Protein AF-A0A6J8ETS2-F1 (afdb_monomer_lite)

Foldseek 3Di:
DDPVVLVVVQLVVLVVLCVVLVHDPPFDSLLSCQQAVHFGPVLVVLLVLQLVLLVLLPPPDVVSVVVVVCCLVPCPPPPPDSLVVNQVSCVLLVHDGSVRCNVPPDDSVVSSVSSCVSSQVSRNVVSLVVLVPDPLQPLADSVQGDRPHRRCLPVDVDDDVLSSQLSSQSSCVNRNNDDQQVNVCVPVVDPRPQADSNPSDDGRDPVPVDDPVVVVVVVVVVVVDDDD

Secondary structure (DSSP, 8-state):
--HHHHHHHHHHHHHHHHHHTT--TTS-HHHHHHTTTPPPHHHHHHHHHHHHHHHHHT---HHHHHHHHHHHHH-TT-TTSHHHHHHHHHHHTTPPPHHHHHHSPPPHHHHHHHHHHHHHHHHHHHHHHHHHT-GGGTTS-GGG--TTS--GGG--SS--HHHHHHHHHHHHHHTT----HHHHHHHH-S----B-TTTSSSB--TTTSSSHHHHHHHHHHGGG----

pLDDT: mean 84.36, std 16.06, range [30.23, 98.25]

Structure (mmCIF, N/CA/C/O backbone):
data_AF-A0A6J8ETS2-F1
#
_entry.id   AF-A0A6J8ETS2-F1
#
loop_
_atom_site.group_PDB
_atom_site.id
_atom_site.type_symbol
_atom_site.label_atom_id
_atom_site.label_alt_id
_atom_site.label_comp_id
_atom_site.label_asym_id
_atom_site.label_entity_id
_atom_site.label_seq_id
_atom_site.pdbx_PDB_ins_code
_atom_site.Cartn_x
_atom_site.Cartn_y
_atom_site.Cartn_z
_atom_site.occupancy
_atom_site.B_iso_or_equiv
_atom_site.auth_seq_id
_atom_site.auth_comp_id
_atom_site.auth_asym_id
_atom_site.auth_atom_id
_atom_site.pdbx_PDB_model_num
ATOM 1 N N . MET A 1 1 ? -0.974 13.528 15.890 1.00 71.38 1 MET A N 1
ATOM 2 C CA . MET A 1 1 ? -0.078 13.685 14.722 1.00 71.38 1 MET A CA 1
ATOM 3 C C . MET A 1 1 ? -0.808 14.482 13.655 1.00 71.38 1 MET A C 1
ATOM 5 O O . MET A 1 1 ? -1.924 14.102 13.314 1.00 71.38 1 MET A O 1
ATOM 9 N N . THR A 1 2 ? -0.246 15.606 13.208 1.00 84.31 2 THR A N 1
ATOM 10 C CA . THR A 1 2 ? -0.884 16.500 12.225 1.00 84.31 2 THR A CA 1
ATOM 11 C C . THR A 1 2 ? -0.845 15.893 10.818 1.00 84.31 2 THR A C 1
ATOM 13 O O . THR A 1 2 ? -0.022 15.017 10.540 1.00 84.31 2 THR A O 1
ATOM 16 N N . LYS A 1 3 ? -1.714 16.371 9.918 1.00 86.50 3 LYS A N 1
ATOM 17 C CA . LYS A 1 3 ? -1.723 15.966 8.501 1.00 86.50 3 LYS A CA 1
ATOM 18 C C . LYS A 1 3 ? -0.373 16.236 7.821 1.00 86.50 3 LYS A C 1
ATOM 20 O O . LYS A 1 3 ? 0.155 15.358 7.150 1.00 86.50 3 LYS A O 1
ATOM 25 N N . ALA A 1 4 ? 0.238 17.387 8.106 1.00 91.25 4 ALA A N 1
ATOM 26 C CA . ALA A 1 4 ? 1.562 17.748 7.597 1.00 91.25 4 ALA A CA 1
ATOM 27 C C . ALA A 1 4 ? 2.653 16.731 7.987 1.00 91.25 4 ALA A C 1
ATOM 29 O O . ALA A 1 4 ? 3.475 16.356 7.152 1.00 91.25 4 ALA A O 1
ATOM 30 N N . ASN A 1 5 ? 2.634 16.226 9.226 1.00 92.06 5 ASN A N 1
ATOM 31 C CA . ASN A 1 5 ? 3.607 15.223 9.669 1.00 92.06 5 ASN A CA 1
ATOM 32 C C . ASN A 1 5 ? 3.416 13.889 8.931 1.00 92.06 5 ASN A C 1
ATOM 34 O O . ASN A 1 5 ? 4.399 13.246 8.566 1.00 92.06 5 ASN A O 1
ATOM 38 N N . ILE A 1 6 ? 2.163 13.480 8.686 1.00 92.75 6 ILE A N 1
ATOM 39 C CA . ILE A 1 6 ? 1.860 12.277 7.891 1.00 92.75 6 ILE A CA 1
ATOM 40 C C . ILE A 1 6 ? 2.401 12.450 6.474 1.00 92.75 6 ILE A C 1
ATOM 42 O O . ILE A 1 6 ? 3.099 11.572 5.982 1.00 92.75 6 ILE A O 1
ATOM 46 N N . GLU A 1 7 ? 2.156 13.597 5.843 1.00 94.38 7 GLU A N 1
ATOM 47 C CA . GLU A 1 7 ? 2.636 13.878 4.488 1.00 94.38 7 GLU A CA 1
ATOM 48 C C . GLU A 1 7 ? 4.167 13.863 4.379 1.00 94.38 7 GLU A C 1
ATOM 50 O O . GLU A 1 7 ? 4.708 13.380 3.383 1.00 94.38 7 GLU A O 1
ATOM 55 N N . GLN A 1 8 ? 4.884 14.363 5.388 1.00 96.25 8 GLN A N 1
ATOM 56 C CA . GLN A 1 8 ? 6.348 14.307 5.423 1.00 96.25 8 GLN A CA 1
ATOM 57 C C . GLN A 1 8 ? 6.867 12.869 5.540 1.00 96.25 8 GLN A C 1
ATOM 59 O O . GLN A 1 8 ? 7.737 12.469 4.761 1.00 96.25 8 GLN A O 1
ATOM 64 N N . LEU A 1 9 ? 6.311 12.080 6.4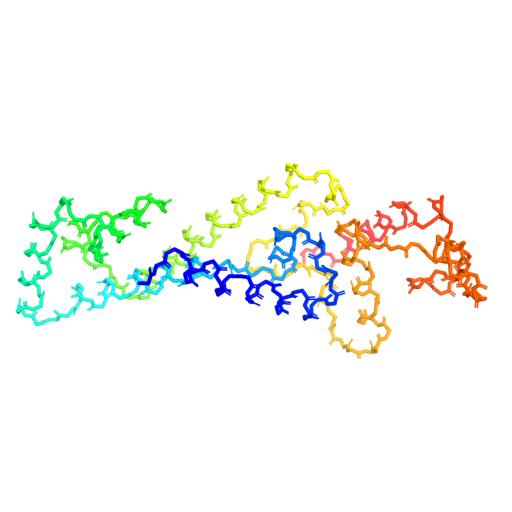65 1.00 96.06 9 LEU A N 1
ATOM 65 C CA . LEU A 1 9 ? 6.661 10.665 6.621 1.00 96.06 9 LEU A CA 1
ATOM 66 C C . LEU A 1 9 ? 6.364 9.874 5.351 1.00 96.06 9 LEU A C 1
ATOM 68 O O . LEU A 1 9 ? 7.171 9.065 4.907 1.00 96.06 9 LEU A O 1
ATOM 72 N N . GLU A 1 10 ? 5.229 10.159 4.734 1.00 95.94 10 GLU A N 1
ATOM 73 C CA . GLU A 1 10 ? 4.787 9.542 3.499 1.00 95.94 10 GLU A CA 1
ATOM 74 C C . GLU A 1 10 ? 5.730 9.891 2.324 1.00 95.94 10 GLU A C 1
ATOM 76 O O . GLU A 1 10 ? 6.124 9.018 1.547 1.00 95.94 10 GLU A O 1
ATOM 81 N N . LYS A 1 11 ? 6.178 11.151 2.207 1.00 96.38 11 LYS A N 1
ATOM 82 C CA . LYS A 1 11 ? 7.210 11.550 1.230 1.00 96.38 11 LYS A CA 1
ATOM 83 C C . LYS A 1 11 ? 8.516 10.786 1.451 1.00 96.38 11 LYS A C 1
ATOM 85 O O . LYS A 1 11 ? 9.075 10.262 0.487 1.00 96.38 11 LYS A O 1
ATOM 90 N N . PHE A 1 12 ? 8.980 10.701 2.697 1.00 97.31 12 PHE A N 1
ATOM 91 C CA . PHE A 1 12 ? 10.192 9.964 3.054 1.00 97.31 12 PHE A CA 1
ATOM 92 C C . PHE A 1 12 ? 10.067 8.470 2.727 1.00 97.31 12 PHE A C 1
ATOM 94 O O . PHE A 1 12 ? 10.936 7.905 2.063 1.00 97.31 12 PHE A O 1
ATOM 101 N N . HIS A 1 13 ? 8.950 7.851 3.107 1.00 97.25 13 HIS A N 1
ATOM 102 C CA . HIS A 1 13 ? 8.655 6.452 2.827 1.00 97.25 13 HIS A CA 1
ATOM 103 C C . HIS A 1 13 ? 8.722 6.156 1.326 1.00 97.25 13 HIS A C 1
ATOM 105 O O . HIS A 1 13 ? 9.519 5.326 0.891 1.00 97.25 13 HIS A O 1
ATOM 111 N N . ARG A 1 14 ? 7.983 6.911 0.505 1.00 96.69 14 ARG A N 1
ATOM 112 C CA . ARG A 1 14 ? 7.984 6.716 -0.951 1.00 96.69 14 ARG A CA 1
ATOM 113 C C . ARG A 1 14 ? 9.332 7.016 -1.601 1.00 96.69 14 ARG A C 1
ATOM 115 O O . ARG A 1 14 ? 9.636 6.444 -2.646 1.00 96.69 14 ARG A O 1
ATOM 122 N N . LYS A 1 15 ? 10.141 7.917 -1.035 1.00 97.69 15 LYS A N 1
ATOM 123 C CA . LYS A 1 15 ? 11.516 8.151 -1.500 1.00 97.69 15 LYS A CA 1
ATOM 124 C C . LYS A 1 15 ? 12.374 6.899 -1.298 1.00 97.69 15 LYS A C 1
ATOM 126 O O . LYS A 1 15 ? 13.041 6.469 -2.235 1.00 97.69 15 LYS A O 1
ATOM 131 N N . ASN A 1 16 ? 12.288 6.272 -0.126 1.00 97.88 16 ASN A N 1
ATOM 132 C CA . ASN A 1 16 ? 13.009 5.029 0.157 1.00 97.88 16 ASN A CA 1
ATOM 133 C C . ASN A 1 16 ? 12.534 3.876 -0.729 1.00 97.88 16 ASN A C 1
ATOM 135 O O . ASN A 1 16 ? 13.361 3.169 -1.295 1.00 97.88 16 ASN A O 1
ATOM 139 N N . LEU A 1 17 ? 11.220 3.724 -0.926 1.00 97.56 17 LEU A N 1
ATOM 140 C CA . LEU A 1 17 ? 10.685 2.682 -1.806 1.00 97.56 17 LEU A CA 1
ATOM 141 C C . LEU A 1 17 ? 11.174 2.825 -3.252 1.00 97.56 17 LEU A C 1
ATOM 143 O O . LEU A 1 17 ? 11.530 1.829 -3.880 1.00 97.56 17 LEU A O 1
ATOM 147 N N . ARG A 1 18 ? 11.240 4.056 -3.776 1.00 97.75 18 ARG A N 1
ATOM 148 C CA . ARG A 1 18 ? 11.837 4.319 -5.095 1.00 97.75 18 ARG A CA 1
ATOM 149 C C . ARG A 1 18 ? 13.304 3.927 -5.142 1.00 97.75 18 ARG A C 1
ATOM 151 O O . ARG A 1 18 ? 13.726 3.326 -6.124 1.00 97.75 18 ARG A O 1
ATOM 158 N N . HIS A 1 19 ? 14.066 4.261 -4.101 1.00 96.88 19 HIS A N 1
ATOM 159 C CA . HIS A 1 19 ? 15.484 3.931 -4.030 1.00 96.88 19 HIS A CA 1
ATOM 160 C C . HIS A 1 19 ? 15.707 2.414 -4.036 1.00 96.88 19 HIS A C 1
ATOM 162 O O . HIS A 1 19 ? 16.477 1.920 -4.856 1.00 96.88 19 HIS A O 1
ATOM 168 N N . ILE A 1 20 ? 14.950 1.676 -3.217 1.00 95.50 20 ILE A N 1
ATOM 169 C CA . ILE A 1 20 ? 14.968 0.205 -3.172 1.00 95.50 20 ILE A CA 1
ATOM 170 C C . ILE A 1 20 ? 14.678 -0.387 -4.559 1.00 95.50 20 ILE A C 1
ATOM 172 O O . ILE A 1 20 ? 15.369 -1.298 -5.004 1.00 95.50 20 ILE A O 1
ATOM 176 N N . GLN A 1 21 ? 13.704 0.170 -5.280 1.00 95.81 21 GLN A N 1
ATOM 177 C CA . GLN A 1 21 ? 13.320 -0.288 -6.621 1.00 95.81 21 GLN A CA 1
ATOM 178 C C . GLN A 1 21 ? 14.187 0.297 -7.753 1.00 95.81 21 GLN A C 1
ATOM 180 O O . GLN A 1 21 ? 13.970 -0.009 -8.925 1.00 95.81 21 GLN A O 1
ATOM 185 N N . SER A 1 22 ? 15.159 1.164 -7.442 1.00 96.38 22 SER A N 1
ATOM 186 C CA . SER A 1 22 ? 15.942 1.929 -8.426 1.00 96.38 22 SER A CA 1
ATOM 187 C C . SER A 1 22 ? 15.081 2.700 -9.447 1.00 96.38 22 SER A C 1
ATOM 189 O O . SER A 1 22 ? 15.435 2.818 -10.629 1.00 96.38 22 SER A O 1
ATOM 191 N N . LEU A 1 23 ? 13.946 3.242 -9.001 1.00 96.31 23 LEU A N 1
ATOM 192 C CA . LEU A 1 23 ? 13.006 4.014 -9.816 1.00 96.31 23 LEU A CA 1
ATOM 193 C C . LEU A 1 23 ? 13.280 5.529 -9.708 1.00 96.31 23 LEU A C 1
ATOM 195 O O . LEU A 1 23 ? 13.607 6.012 -8.623 1.00 96.31 23 LEU A O 1
ATOM 199 N N . PRO A 1 24 ? 13.133 6.312 -10.796 1.00 95.88 24 PRO A N 1
ATOM 200 C CA . PRO A 1 24 ? 13.301 7.769 -10.755 1.00 95.88 24 PRO A CA 1
ATOM 201 C C . PRO A 1 24 ? 12.282 8.483 -9.853 1.00 95.88 24 PRO A C 1
ATOM 203 O O . PRO A 1 24 ? 11.171 7.991 -9.651 1.00 95.88 24 PRO A O 1
ATOM 206 N N . GLU A 1 25 ? 12.599 9.696 -9.390 1.00 95.50 25 GLU A N 1
ATOM 207 C CA . GLU A 1 25 ? 11.688 10.494 -8.546 1.00 95.50 25 GLU A CA 1
ATOM 208 C C . GLU A 1 25 ? 10.347 10.797 -9.228 1.00 95.50 25 GLU A C 1
ATOM 210 O O . GLU A 1 25 ? 9.300 10.696 -8.588 1.00 95.50 25 GLU A O 1
ATOM 215 N N . ARG A 1 26 ? 10.364 11.042 -10.547 1.00 94.88 26 ARG A N 1
ATOM 216 C CA . ARG A 1 26 ? 9.162 11.279 -11.370 1.00 94.88 26 ARG A CA 1
ATOM 217 C C . ARG A 1 26 ? 8.202 10.086 -11.473 1.00 94.88 26 ARG A C 1
ATOM 219 O O . ARG A 1 26 ? 7.121 10.226 -12.032 1.00 94.88 26 ARG A O 1
ATOM 226 N N . THR A 1 27 ? 8.586 8.909 -10.977 1.00 96.12 27 THR A N 1
ATOM 227 C CA . THR A 1 27 ? 7.724 7.720 -10.999 1.00 96.12 27 THR A CA 1
ATOM 228 C C . THR A 1 27 ? 6.469 7.954 -10.159 1.00 96.12 27 THR A C 1
ATOM 230 O O . THR A 1 27 ? 6.558 8.443 -9.026 1.00 96.12 27 THR A O 1
ATOM 233 N N . SER A 1 28 ? 5.307 7.567 -10.695 1.00 96.19 28 SER A N 1
ATOM 234 C CA . SER A 1 28 ? 4.015 7.654 -10.003 1.00 96.19 28 SER A CA 1
ATOM 235 C C . SER A 1 28 ? 4.061 6.961 -8.638 1.00 96.19 28 SER A C 1
ATOM 237 O O . SER A 1 28 ? 4.474 5.808 -8.537 1.00 96.19 28 SER A O 1
ATOM 239 N N . ASN A 1 29 ? 3.579 7.645 -7.593 1.00 96.56 29 ASN A N 1
ATOM 240 C CA . ASN A 1 29 ? 3.495 7.087 -6.236 1.00 96.56 29 ASN A CA 1
ATOM 241 C C . ASN A 1 29 ? 2.713 5.763 -6.196 1.00 96.56 29 ASN A C 1
ATOM 243 O O . ASN A 1 29 ? 3.126 4.842 -5.503 1.00 96.56 29 ASN A O 1
ATOM 247 N N . ALA A 1 30 ? 1.621 5.669 -6.961 1.00 96.44 30 ALA A N 1
ATOM 248 C CA . ALA A 1 30 ? 0.762 4.487 -6.987 1.00 96.44 30 ALA A CA 1
ATOM 249 C C . ALA A 1 30 ? 1.511 3.252 -7.513 1.00 96.44 30 ALA A C 1
ATOM 251 O O . ALA A 1 30 ? 1.478 2.193 -6.896 1.00 96.44 30 ALA A O 1
ATOM 252 N N . ALA A 1 31 ? 2.286 3.417 -8.589 1.00 96.31 31 ALA A N 1
ATOM 253 C CA . ALA A 1 31 ? 3.094 2.330 -9.132 1.00 96.31 31 ALA A CA 1
ATOM 254 C C . ALA A 1 31 ? 4.217 1.905 -8.175 1.00 96.31 31 ALA A C 1
ATOM 256 O O . ALA A 1 31 ? 4.484 0.717 -8.035 1.00 96.31 31 ALA A O 1
ATOM 257 N N . VAL A 1 32 ? 4.850 2.863 -7.486 1.00 97.06 32 VAL A N 1
ATOM 258 C CA . VAL A 1 32 ? 5.893 2.572 -6.486 1.00 97.06 32 VAL A CA 1
ATOM 259 C C . VAL A 1 32 ? 5.352 1.691 -5.359 1.00 97.06 32 VAL A C 1
ATOM 261 O O . VAL A 1 32 ? 6.077 0.813 -4.900 1.00 97.06 32 VAL A O 1
ATOM 264 N N . LEU A 1 33 ? 4.113 1.923 -4.917 1.00 97.25 33 LEU A N 1
ATOM 265 C CA . LEU A 1 33 ? 3.463 1.127 -3.875 1.00 97.25 33 LEU A CA 1
ATOM 266 C C . LEU A 1 33 ? 3.059 -0.260 -4.395 1.00 97.25 33 LEU A C 1
ATOM 268 O O . LEU A 1 33 ? 3.482 -1.260 -3.822 1.00 97.25 33 LEU A O 1
ATOM 272 N N . LEU A 1 34 ? 2.328 -0.324 -5.515 1.00 95.81 34 LEU A N 1
ATOM 273 C CA . LEU A 1 34 ? 1.805 -1.582 -6.071 1.00 95.81 34 LEU A CA 1
ATOM 274 C C . LEU A 1 34 ? 2.897 -2.561 -6.499 1.00 95.81 34 LEU A C 1
ATOM 276 O O . LEU A 1 34 ? 2.760 -3.764 -6.308 1.00 95.81 34 LEU A O 1
ATOM 280 N N . LEU A 1 35 ? 4.009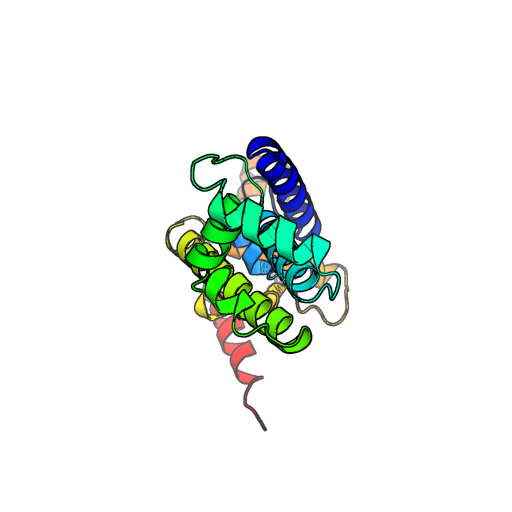 -2.073 -7.056 1.00 95.56 35 LEU A N 1
ATOM 281 C CA . LEU A 1 35 ? 5.069 -2.961 -7.536 1.00 95.56 35 LEU A CA 1
ATOM 282 C C . LEU A 1 35 ? 5.671 -3.828 -6.425 1.00 95.56 35 LEU A C 1
ATOM 284 O O . LEU A 1 35 ? 6.126 -4.931 -6.709 1.00 95.56 35 LEU A O 1
ATOM 288 N N . ILE A 1 36 ? 5.679 -3.364 -5.178 1.00 95.44 36 ILE A N 1
ATOM 289 C CA . ILE A 1 36 ? 6.211 -4.115 -4.031 1.00 95.44 36 ILE A CA 1
ATOM 290 C C . ILE A 1 36 ? 5.130 -4.489 -3.014 1.00 95.44 36 ILE A C 1
ATOM 292 O O . ILE A 1 36 ? 5.464 -4.999 -1.948 1.00 95.44 36 ILE A O 1
ATOM 296 N N . GLU A 1 37 ? 3.865 -4.217 -3.337 1.00 94.19 37 GLU A N 1
ATOM 297 C CA . GLU A 1 37 ? 2.719 -4.375 -2.444 1.00 94.19 37 GLU A CA 1
ATOM 298 C C . GLU A 1 37 ? 2.927 -3.703 -1.076 1.00 94.19 37 GLU A C 1
ATOM 300 O O . GLU A 1 37 ? 2.732 -4.280 -0.004 1.00 94.19 37 GLU A O 1
ATOM 305 N N . ALA A 1 38 ? 3.384 -2.452 -1.116 1.00 95.88 38 ALA A N 1
ATOM 306 C CA . ALA A 1 38 ? 3.512 -1.617 0.066 1.00 95.88 38 ALA A CA 1
ATOM 307 C C . ALA A 1 38 ? 2.252 -0.777 0.273 1.00 95.88 38 ALA A C 1
ATOM 309 O O . ALA A 1 38 ? 1.614 -0.319 -0.674 1.00 95.88 38 ALA A O 1
ATOM 310 N N . LEU A 1 39 ? 1.940 -0.512 1.536 1.00 96.06 39 LEU A N 1
ATOM 311 C CA . LEU A 1 39 ? 0.849 0.370 1.919 1.00 96.06 39 LEU A CA 1
ATOM 312 C C . LEU A 1 39 ? 1.371 1.773 2.220 1.00 96.06 39 LEU A C 1
ATOM 314 O O . LEU A 1 39 ? 2.501 1.916 2.694 1.00 96.06 39 LEU A O 1
ATOM 318 N N . PRO A 1 40 ? 0.552 2.814 2.009 1.00 96.62 40 PRO A N 1
ATOM 319 C CA . PRO A 1 40 ? 0.906 4.144 2.471 1.00 96.62 40 PRO A CA 1
ATOM 320 C C . PRO A 1 40 ? 1.009 4.167 4.001 1.00 96.62 40 PRO A C 1
ATOM 322 O O . PRO A 1 40 ? 0.330 3.422 4.712 1.00 96.62 40 PRO A O 1
ATOM 325 N N . ILE A 1 41 ? 1.825 5.078 4.525 1.00 96.56 41 ILE A N 1
ATOM 326 C CA . ILE A 1 41 ? 2.060 5.251 5.964 1.00 96.56 41 ILE A CA 1
ATOM 327 C C . ILE A 1 41 ? 0.754 5.531 6.707 1.00 96.56 41 ILE A C 1
ATOM 329 O O . ILE A 1 41 ? 0.564 5.070 7.832 1.00 96.56 41 ILE A O 1
ATOM 333 N N . GLU A 1 42 ? -0.171 6.249 6.071 1.00 95.81 42 GLU A N 1
ATOM 334 C CA . GLU A 1 42 ? -1.504 6.497 6.616 1.00 95.81 42 GLU A CA 1
ATOM 335 C C . GLU A 1 42 ? -2.263 5.196 6.926 1.00 95.81 42 GLU A C 1
ATOM 337 O O . GLU A 1 42 ? -2.820 5.059 8.017 1.00 95.81 42 GLU A O 1
ATOM 342 N N . ALA A 1 43 ? -2.211 4.205 6.032 1.00 97.00 43 ALA A N 1
ATOM 343 C CA . ALA A 1 43 ? -2.837 2.903 6.245 1.00 97.00 43 ALA A CA 1
ATOM 344 C C . ALA A 1 43 ? -2.247 2.191 7.469 1.00 97.00 43 ALA A C 1
ATOM 346 O O . ALA A 1 43 ? -2.982 1.695 8.323 1.00 97.00 43 ALA A O 1
ATOM 347 N N . GLU A 1 44 ? -0.918 2.185 7.592 1.00 96.50 44 GLU A N 1
ATOM 348 C CA . GLU A 1 44 ? -0.223 1.566 8.723 1.00 96.50 44 GLU A CA 1
ATOM 349 C C . GLU A 1 44 ? -0.560 2.257 10.049 1.00 96.50 44 GLU A C 1
ATOM 351 O O . GLU A 1 44 ? -0.820 1.591 11.054 1.00 96.50 44 GLU A O 1
ATOM 356 N N . ILE A 1 45 ? -0.661 3.588 10.057 1.00 96.00 45 ILE A N 1
ATOM 357 C CA . ILE A 1 45 ? -1.141 4.338 11.223 1.00 96.00 45 ILE A CA 1
ATOM 358 C C . ILE A 1 45 ? -2.567 3.915 11.570 1.00 96.00 45 ILE A C 1
ATOM 360 O O . ILE A 1 45 ? -2.846 3.643 12.737 1.00 96.00 45 ILE A O 1
ATOM 364 N N . HIS A 1 46 ? -3.457 3.805 10.581 1.00 97.19 46 HIS A N 1
ATOM 365 C CA . HIS A 1 46 ? -4.839 3.391 10.820 1.00 97.19 46 HIS A CA 1
ATOM 366 C C . HIS A 1 46 ? -4.902 1.997 11.457 1.00 97.19 46 HIS A C 1
ATOM 368 O O . HIS A 1 46 ? -5.583 1.821 12.469 1.00 97.19 46 HIS A O 1
ATOM 374 N N . LYS A 1 47 ? -4.115 1.028 10.968 1.00 97.44 47 LYS A N 1
ATOM 375 C CA . LYS A 1 47 ? -4.016 -0.309 11.583 1.00 97.44 47 LYS A CA 1
ATOM 376 C C . LYS A 1 47 ? -3.572 -0.249 13.045 1.00 97.44 47 LYS A C 1
ATOM 378 O O . LYS A 1 47 ? -4.110 -0.976 13.887 1.00 97.44 47 LYS A O 1
ATOM 383 N N . ARG A 1 48 ? -2.598 0.609 13.371 1.00 96.88 48 ARG A N 1
ATOM 384 C CA . ARG A 1 48 ? -2.104 0.793 14.748 1.00 96.88 48 ARG A CA 1
ATOM 385 C C . ARG A 1 48 ? -3.146 1.455 15.642 1.00 96.88 48 ARG A C 1
ATOM 387 O O . ARG A 1 48 ? -3.361 0.975 16.751 1.00 96.88 48 ARG A O 1
ATOM 394 N N . CYS A 1 49 ? -3.834 2.482 15.150 1.00 95.94 49 CYS A N 1
ATOM 395 C CA . CYS A 1 49 ? -4.939 3.140 15.844 1.00 95.94 49 CYS A CA 1
ATOM 396 C C . CYS A 1 49 ? -6.068 2.147 16.177 1.00 95.94 49 CYS A C 1
ATOM 398 O O . CYS A 1 49 ? -6.491 2.062 17.328 1.00 95.94 49 CYS A O 1
ATOM 400 N N . LEU A 1 50 ? -6.486 1.326 15.209 1.00 97.31 50 LEU A N 1
ATOM 401 C CA . LEU A 1 50 ? -7.521 0.302 15.402 1.00 97.31 50 LEU A CA 1
ATOM 402 C C . LEU A 1 50 ? -7.079 -0.836 16.340 1.00 97.31 50 LEU A C 1
ATOM 404 O O . LEU A 1 50 ? -7.885 -1.385 17.094 1.00 97.31 50 LEU A O 1
ATOM 408 N N . SER A 1 51 ? -5.793 -1.189 16.329 1.00 96.44 51 SER A N 1
ATOM 409 C CA . SER A 1 51 ? -5.225 -2.171 17.267 1.00 96.44 51 SER A CA 1
ATOM 410 C C . SER A 1 51 ? -5.160 -1.631 18.700 1.00 96.44 51 SER A C 1
ATOM 412 O O . SER A 1 51 ? -5.395 -2.370 19.662 1.00 96.44 51 SER A O 1
ATOM 414 N N . LEU A 1 52 ? -4.857 -0.338 18.850 1.00 95.00 52 LEU A N 1
ATOM 415 C CA . LEU A 1 52 ? -4.872 0.345 20.139 1.00 95.00 52 LEU A CA 1
ATOM 416 C C . LEU A 1 52 ? -6.296 0.422 20.690 1.00 95.00 52 LEU A C 1
ATOM 418 O O . LEU A 1 52 ? -6.494 0.087 21.853 1.00 95.00 52 LEU A O 1
ATOM 422 N N . LEU A 1 53 ? -7.282 0.771 19.853 1.00 94.12 53 LEU A N 1
ATOM 423 C CA . LEU A 1 53 ? -8.695 0.769 20.241 1.00 94.12 53 LEU A CA 1
ATOM 424 C C . LEU A 1 53 ? -9.088 -0.569 20.872 1.00 94.12 53 LEU A C 1
ATOM 426 O O . LEU A 1 53 ? -9.624 -0.589 21.974 1.00 94.12 53 LEU A O 1
ATOM 430 N N . LEU A 1 54 ? -8.769 -1.688 20.216 1.00 94.94 54 LEU A N 1
ATOM 431 C CA . LEU A 1 54 ? -9.096 -3.000 20.765 1.00 94.94 54 LEU A CA 1
ATOM 432 C C . LEU A 1 54 ? -8.393 -3.268 22.102 1.00 94.94 54 LEU A C 1
ATOM 434 O O . LEU A 1 54 ? -8.982 -3.858 23.002 1.00 94.94 54 LEU A O 1
ATOM 438 N N . SER A 1 55 ? -7.134 -2.854 22.234 1.00 92.81 55 SER A N 1
ATOM 439 C CA . SER A 1 55 ? -6.399 -3.002 23.496 1.00 92.81 55 SER A CA 1
ATOM 440 C C . SER A 1 55 ? -7.069 -2.226 24.631 1.00 92.81 55 SER A C 1
ATOM 442 O O . SER A 1 55 ? -7.136 -2.732 25.745 1.00 92.81 55 SER A O 1
ATOM 444 N N . LEU A 1 56 ? -7.607 -1.038 24.342 1.00 91.69 56 LEU A N 1
ATOM 445 C CA . LEU A 1 56 ? -8.364 -0.244 25.310 1.00 91.69 56 LEU A CA 1
ATOM 446 C C . LEU A 1 56 ? -9.710 -0.895 25.654 1.00 91.69 56 LEU A C 1
ATOM 448 O O . LEU A 1 56 ? -10.076 -0.930 26.821 1.00 91.69 56 LEU A O 1
ATOM 452 N N . LEU A 1 57 ? -10.413 -1.453 24.663 1.00 90.44 57 LEU A N 1
ATOM 453 C CA . LEU A 1 57 ? -11.691 -2.151 24.861 1.00 90.44 57 LEU A CA 1
ATOM 454 C C . LEU A 1 57 ? -11.561 -3.493 25.594 1.00 90.44 57 LEU A C 1
ATOM 456 O O . LEU A 1 57 ? -12.531 -3.962 26.170 1.00 90.44 57 LEU A O 1
ATOM 460 N N . ASN A 1 58 ? -10.395 -4.131 25.552 1.00 89.44 58 ASN A N 1
ATOM 461 C CA . ASN A 1 58 ? -10.117 -5.358 26.304 1.00 89.44 58 ASN A CA 1
ATOM 462 C C . ASN A 1 58 ? -9.394 -5.085 27.628 1.00 89.44 58 ASN A C 1
ATOM 464 O O . ASN A 1 58 ? -9.004 -6.024 28.325 1.00 89.44 58 ASN A O 1
ATOM 468 N N . CYS A 1 59 ? -9.144 -3.820 27.964 1.00 86.50 59 CYS A N 1
ATOM 469 C CA . CYS A 1 59 ? -8.474 -3.484 29.201 1.00 86.50 59 CYS A CA 1
ATOM 470 C C . CYS A 1 59 ? -9.461 -3.693 30.349 1.00 86.50 59 CYS A C 1
ATOM 472 O O . CYS A 1 59 ? -10.289 -2.830 30.595 1.00 86.50 59 CYS A O 1
ATOM 474 N N . GLY A 1 60 ? -9.353 -4.806 31.082 1.00 75.94 60 GLY A N 1
ATOM 475 C CA . GLY A 1 60 ? -10.230 -5.145 32.218 1.00 75.94 60 GLY A CA 1
ATOM 476 C C . GLY A 1 60 ? -10.185 -4.175 33.413 1.00 75.94 60 GLY A C 1
ATOM 477 O O . GLY A 1 60 ? -10.600 -4.527 34.511 1.00 75.94 60 GLY A O 1
ATOM 478 N N . ASN A 1 61 ? -9.651 -2.968 33.228 1.00 83.19 61 ASN A N 1
ATOM 479 C CA . ASN A 1 61 ? -9.679 -1.883 34.188 1.00 83.19 61 ASN A CA 1
ATOM 480 C C . ASN A 1 61 ? -10.943 -1.040 33.982 1.00 83.19 61 ASN A C 1
ATOM 482 O O . ASN A 1 61 ? -11.062 -0.288 33.010 1.00 83.19 61 ASN A O 1
ATOM 486 N N . ASP A 1 62 ? -11.844 -1.115 34.955 1.00 82.88 62 ASP A N 1
ATOM 487 C CA . ASP A 1 62 ? -13.130 -0.424 34.922 1.00 82.88 62 ASP A CA 1
ATOM 488 C C . ASP A 1 62 ? -12.989 1.103 34.758 1.00 82.88 62 ASP A C 1
ATOM 490 O O . ASP A 1 62 ? -13.739 1.735 34.017 1.00 82.88 62 ASP A O 1
ATOM 494 N N . LYS A 1 63 ? -11.937 1.715 35.325 1.00 86.75 63 LYS A N 1
ATOM 495 C CA . LYS A 1 63 ? -11.684 3.160 35.168 1.00 86.75 63 LYS A CA 1
ATOM 496 C C . LYS A 1 63 ? -11.348 3.541 33.727 1.00 86.75 63 LYS A C 1
ATOM 498 O O . LYS A 1 63 ? -11.769 4.597 33.261 1.00 86.75 63 LYS A O 1
ATOM 503 N N . ILE A 1 64 ? -10.598 2.698 33.012 1.00 84.00 64 ILE A N 1
ATOM 504 C CA . ILE A 1 64 ? -10.255 2.946 31.603 1.00 84.00 64 ILE A CA 1
ATOM 505 C C . ILE A 1 64 ? -11.512 2.843 30.745 1.00 84.00 64 ILE A C 1
ATOM 507 O O . ILE A 1 64 ? -11.734 3.703 29.894 1.00 84.00 64 ILE A O 1
ATOM 511 N N . HIS A 1 65 ? -12.369 1.860 31.018 1.00 82.81 65 HIS A N 1
ATOM 512 C CA . HIS A 1 65 ? -13.665 1.739 30.359 1.00 82.81 65 HIS A CA 1
ATOM 513 C C . HIS A 1 65 ? -14.571 2.947 30.609 1.00 82.81 65 HIS A C 1
ATOM 515 O O . HIS A 1 65 ? -15.134 3.485 29.658 1.00 82.81 65 HIS A O 1
ATOM 521 N N . GLN A 1 66 ? -14.665 3.426 31.851 1.00 85.06 66 GLN A N 1
ATOM 522 C CA . GLN A 1 66 ? -15.437 4.625 32.189 1.00 85.06 66 GLN A CA 1
ATOM 523 C C . GLN A 1 66 ? -14.906 5.872 31.467 1.00 85.06 66 GLN A C 1
ATOM 525 O O . GLN A 1 66 ? -15.691 6.644 30.911 1.00 85.06 66 GLN A O 1
ATOM 530 N N . ILE A 1 67 ? -13.580 6.056 31.414 1.00 85.50 67 ILE A N 1
ATOM 531 C CA . ILE A 1 67 ? -12.957 7.158 30.665 1.00 85.50 67 ILE A CA 1
ATOM 532 C C . ILE A 1 67 ? -13.273 7.031 29.177 1.00 85.50 67 ILE A C 1
ATOM 534 O O . ILE A 1 67 ? -13.670 8.015 28.561 1.00 85.50 67 ILE A O 1
ATOM 538 N N . LEU A 1 68 ? -13.120 5.842 28.597 1.00 84.25 68 LEU A N 1
ATOM 539 C CA . LEU A 1 68 ? -13.350 5.600 27.176 1.00 84.25 68 LEU A CA 1
ATOM 540 C C . LEU A 1 68 ? -14.806 5.891 26.797 1.00 84.25 68 LEU A C 1
ATOM 542 O O . LEU A 1 68 ? -15.049 6.665 25.875 1.00 84.25 68 LEU A O 1
ATOM 546 N N . THR A 1 69 ? -15.764 5.369 27.565 1.00 84.25 69 THR A N 1
ATOM 547 C CA . THR A 1 69 ? -17.194 5.653 27.387 1.00 84.25 69 THR A CA 1
ATOM 548 C C . THR A 1 69 ? -17.480 7.145 27.504 1.00 84.25 69 THR A C 1
ATOM 550 O O . THR A 1 69 ? -18.123 7.707 26.623 1.00 84.25 69 THR A O 1
ATOM 553 N N . ARG A 1 70 ? -16.940 7.824 28.526 1.00 85.25 70 ARG A N 1
ATOM 554 C CA . ARG A 1 70 ? -17.098 9.276 28.664 1.00 85.25 70 ARG A CA 1
ATOM 555 C C . ARG A 1 70 ? -16.548 10.013 27.446 1.00 85.25 70 ARG A C 1
ATOM 557 O O . ARG A 1 70 ? -17.247 10.851 26.900 1.00 85.25 70 ARG A O 1
ATOM 564 N N . GLN A 1 71 ? -15.326 9.705 27.013 1.00 84.94 71 GLN A N 1
ATOM 565 C CA . GLN A 1 71 ? -14.675 10.388 25.893 1.00 84.94 71 GLN A CA 1
ATOM 566 C C . GLN A 1 71 ? -15.422 10.189 24.569 1.00 84.94 71 GLN A C 1
ATOM 568 O O . GLN A 1 71 ? -15.422 11.106 23.754 1.00 84.94 71 GLN A O 1
ATOM 573 N N . ILE A 1 72 ? -16.064 9.036 24.365 1.00 81.94 72 ILE A N 1
ATOM 574 C CA . ILE A 1 72 ? -16.928 8.784 23.203 1.00 81.94 72 ILE A CA 1
ATOM 575 C C . ILE A 1 72 ? -18.191 9.647 23.278 1.00 81.94 72 ILE A C 1
ATOM 577 O O . ILE A 1 72 ? -18.559 10.271 22.289 1.00 81.94 72 ILE A O 1
ATOM 581 N N . THR A 1 73 ? -18.829 9.722 24.448 1.00 81.88 73 THR A N 1
ATOM 582 C CA . THR A 1 73 ? -20.080 10.471 24.624 1.00 81.88 73 THR A CA 1
ATOM 583 C C . THR A 1 73 ? -19.870 11.988 24.618 1.00 81.88 73 THR A C 1
ATOM 585 O O . THR A 1 73 ? -20.718 12.714 24.114 1.00 81.88 73 THR A O 1
ATOM 588 N N . THR A 1 74 ? -18.762 12.494 25.173 1.00 79.69 74 THR A N 1
ATOM 589 C CA . THR A 1 74 ? -18.567 13.940 25.390 1.00 79.69 74 THR A CA 1
ATOM 590 C C . THR A 1 74 ? -17.784 14.661 24.295 1.00 79.69 74 THR A C 1
ATOM 592 O O . THR A 1 74 ? -17.875 15.879 24.220 1.00 79.69 74 THR A O 1
ATOM 595 N N . ASN A 1 75 ? -16.980 13.971 23.475 1.00 67.81 75 ASN A N 1
ATOM 596 C CA . ASN A 1 75 ? -16.108 14.630 22.484 1.00 67.81 75 ASN A CA 1
ATOM 597 C C . ASN A 1 75 ? -16.650 14.611 21.051 1.00 67.81 75 ASN A C 1
ATOM 599 O O . AS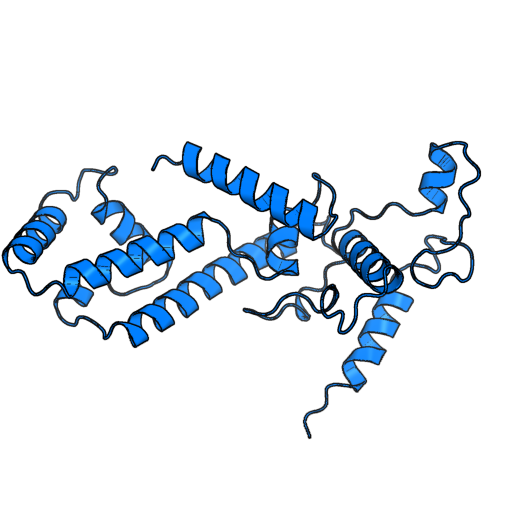N A 1 75 ? -15.857 14.717 20.112 1.00 67.81 75 ASN A O 1
ATOM 603 N N . PHE A 1 76 ? -17.964 14.485 20.864 1.00 60.81 76 PHE A N 1
ATOM 604 C CA . PHE A 1 76 ? -18.544 14.451 19.519 1.00 60.81 76 PHE A CA 1
ATOM 605 C C . PHE A 1 76 ? -18.177 15.696 18.688 1.00 60.81 76 PHE A C 1
ATOM 607 O O . PHE A 1 76 ? -17.903 15.570 17.500 1.00 60.81 76 PHE A O 1
ATOM 614 N N . ASP A 1 77 ? -18.019 16.858 19.332 1.00 62.16 77 ASP A N 1
ATOM 615 C CA . ASP A 1 77 ? -17.777 18.135 18.643 1.00 62.16 77 ASP A CA 1
ATOM 616 C C . ASP A 1 77 ? -16.294 18.517 18.483 1.00 62.16 77 ASP A C 1
ATOM 618 O O . ASP A 1 77 ? -15.967 19.546 17.886 1.00 62.16 77 ASP A O 1
ATOM 622 N N . ASN A 1 78 ? -15.354 17.719 19.006 1.00 67.62 78 ASN A N 1
ATOM 623 C CA . ASN A 1 78 ? -13.929 18.041 18.915 1.00 67.62 78 ASN A CA 1
ATOM 624 C C . ASN A 1 78 ? -13.220 17.190 17.856 1.00 67.62 78 ASN A C 1
ATOM 626 O O . ASN A 1 78 ? -12.684 16.120 18.151 1.00 67.62 78 ASN A O 1
ATOM 630 N N . ASN A 1 79 ? -13.098 17.741 16.645 1.00 63.47 79 ASN A N 1
ATOM 631 C CA . ASN A 1 79 ? -12.385 17.143 15.503 1.00 63.47 79 ASN A CA 1
ATOM 632 C C . ASN A 1 79 ? -10.902 16.803 15.763 1.00 63.47 79 ASN A C 1
ATOM 634 O O . ASN A 1 79 ? -10.241 16.205 14.915 1.00 63.47 79 ASN A O 1
ATOM 638 N N . LYS A 1 80 ? -10.334 17.191 16.913 1.00 72.88 80 LYS A N 1
ATOM 639 C CA . LYS A 1 80 ? -8.955 16.856 17.300 1.00 72.88 80 LYS A CA 1
ATOM 640 C C . LYS A 1 80 ? -8.861 15.639 18.223 1.00 72.88 80 LYS A C 1
ATOM 642 O O . LYS A 1 80 ? -7.745 15.243 18.566 1.00 72.88 80 LYS A O 1
ATOM 647 N N . SER A 1 81 ? -9.983 15.057 18.649 1.00 82.88 81 SER A N 1
ATOM 648 C CA . SER A 1 81 ? -9.964 13.922 19.570 1.00 82.88 81 SER A CA 1
ATOM 649 C C . SER A 1 81 ? -9.481 12.640 18.876 1.00 82.88 81 SER A C 1
ATOM 651 O O . SER A 1 81 ? -9.735 12.401 17.693 1.00 82.88 81 SER A O 1
ATOM 653 N N . PHE A 1 82 ? -8.775 11.786 19.624 1.00 86.62 82 PHE A N 1
ATOM 654 C CA . PHE A 1 82 ? -8.367 10.462 19.143 1.00 86.62 82 PHE A CA 1
ATOM 655 C C . PHE A 1 82 ? -9.578 9.620 18.711 1.00 86.62 82 PHE A C 1
ATOM 657 O O . PHE A 1 82 ? -9.506 8.929 17.699 1.00 86.62 82 PHE A O 1
ATOM 664 N N . PHE A 1 83 ? -10.689 9.702 19.447 1.00 87.69 83 PHE A N 1
ATOM 665 C CA . PHE A 1 83 ? -11.883 8.897 19.197 1.00 87.69 83 PHE A CA 1
ATOM 666 C C . PHE A 1 83 ? -12.659 9.349 17.964 1.00 87.69 83 PHE A C 1
ATOM 668 O O . PHE A 1 83 ? -13.102 8.488 17.214 1.00 87.69 83 PHE A O 1
ATOM 675 N N . THR A 1 84 ? -12.745 10.654 17.700 1.00 88.06 84 THR A N 1
ATOM 676 C CA . THR A 1 84 ? -13.334 11.180 16.457 1.00 88.06 84 THR A CA 1
ATOM 677 C C . THR A 1 84 ? -12.604 10.598 15.253 1.00 88.06 84 THR A C 1
ATOM 679 O O . THR A 1 84 ? -13.213 9.960 14.404 1.00 88.06 84 THR A O 1
ATOM 682 N N . ARG A 1 85 ? -11.267 10.642 15.277 1.00 89.25 85 ARG A N 1
ATOM 683 C CA . ARG A 1 85 ? -10.452 10.036 14.221 1.00 89.25 85 ARG A CA 1
ATOM 684 C C . ARG A 1 85 ? -10.649 8.521 14.103 1.00 89.25 85 ARG A C 1
ATOM 686 O O . ARG A 1 85 ? -10.601 7.986 13.003 1.00 89.25 85 ARG A O 1
ATOM 693 N N . ILE A 1 86 ? -10.820 7.805 15.214 1.00 93.25 86 ILE A N 1
ATOM 694 C CA . ILE A 1 86 ? -11.121 6.367 15.176 1.00 93.25 86 ILE A CA 1
ATOM 695 C C . ILE A 1 86 ? -12.479 6.108 14.523 1.00 93.25 86 ILE A C 1
ATOM 697 O O . ILE A 1 86 ? -12.576 5.160 13.750 1.00 93.25 86 ILE A O 1
ATOM 701 N N . MET A 1 87 ? -13.501 6.915 14.815 1.00 92.06 87 MET A N 1
ATOM 702 C CA . MET A 1 87 ? -14.817 6.783 14.185 1.00 92.06 87 MET A CA 1
ATOM 703 C C . MET A 1 87 ? -14.712 6.968 12.669 1.00 92.06 87 MET A C 1
ATOM 705 O O . MET A 1 87 ? -15.141 6.072 11.946 1.00 92.06 87 MET A O 1
ATOM 709 N N . ASP A 1 88 ? -14.015 8.012 12.208 1.00 92.88 88 ASP A N 1
ATOM 710 C CA . ASP A 1 88 ? -13.761 8.239 10.777 1.00 92.88 88 ASP A CA 1
ATOM 711 C C . ASP A 1 88 ? -13.037 7.045 10.130 1.00 92.88 88 ASP A C 1
ATOM 713 O O . ASP A 1 88 ? -13.356 6.618 9.023 1.00 92.88 88 ASP A O 1
ATOM 717 N N . ILE A 1 89 ? -12.047 6.476 10.829 1.00 96.62 89 ILE A N 1
ATOM 718 C CA . ILE A 1 89 ? -11.293 5.309 10.354 1.00 96.62 89 ILE A CA 1
ATOM 719 C C . ILE A 1 89 ? -12.190 4.063 10.280 1.00 96.62 89 ILE A C 1
ATOM 721 O O . ILE A 1 89 ? -12.082 3.289 9.329 1.00 96.62 89 ILE A O 1
ATOM 725 N N . LEU A 1 90 ? -13.041 3.829 11.283 1.00 97.12 90 LEU A N 1
ATOM 726 C CA . LEU A 1 90 ? -13.964 2.692 11.292 1.00 97.12 90 LEU A CA 1
ATOM 727 C C . LEU A 1 90 ? -14.964 2.805 10.139 1.00 97.12 90 LEU A C 1
ATOM 729 O O . LEU A 1 90 ? -15.166 1.827 9.420 1.00 97.12 90 LEU A O 1
ATOM 733 N N . GLU A 1 91 ? -15.520 3.996 9.927 1.00 96.88 91 GLU A N 1
ATOM 734 C CA . GLU A 1 91 ? -16.433 4.287 8.824 1.00 96.88 91 GLU A CA 1
ATOM 735 C C . GLU A 1 91 ? -15.753 4.101 7.461 1.00 96.88 91 GLU A C 1
ATOM 737 O O . GLU A 1 91 ? -16.259 3.351 6.627 1.00 96.88 91 GLU A O 1
ATOM 742 N N . MET A 1 92 ? -14.557 4.675 7.270 1.00 97.44 92 MET A N 1
ATOM 743 C CA . MET A 1 92 ? -13.770 4.579 6.030 1.00 97.44 92 MET A CA 1
ATOM 744 C C . MET A 1 92 ? -13.583 3.135 5.548 1.00 97.44 92 MET A C 1
ATOM 746 O O . MET A 1 92 ? -13.602 2.875 4.346 1.00 97.44 92 MET A O 1
ATOM 750 N N . TYR A 1 93 ? -13.391 2.191 6.471 1.00 98.25 93 TYR A N 1
ATOM 751 C CA . TYR A 1 93 ? -13.159 0.782 6.141 1.00 98.25 93 TYR A CA 1
ATOM 752 C C . TYR A 1 93 ? -14.405 -0.106 6.289 1.00 98.25 93 TYR A C 1
ATOM 754 O O . TYR A 1 93 ? -14.304 -1.331 6.147 1.00 98.25 93 TYR A O 1
ATOM 762 N N . GLY A 1 94 ? -15.572 0.475 6.591 1.00 97.25 94 GLY A N 1
ATOM 763 C CA . GLY A 1 94 ? -16.805 -0.269 6.853 1.00 97.25 94 GLY A CA 1
ATOM 764 C C . GLY A 1 94 ? -16.634 -1.295 7.979 1.00 97.25 94 GLY A C 1
ATOM 765 O O . GLY A 1 94 ? -16.989 -2.469 7.817 1.00 97.25 94 GLY A O 1
ATOM 766 N N . LEU A 1 95 ? -15.992 -0.879 9.073 1.00 97.69 95 LEU A N 1
ATOM 767 C CA . LEU A 1 95 ? -15.795 -1.656 10.295 1.00 97.69 95 LEU A CA 1
ATOM 768 C C . LEU A 1 95 ? -16.908 -1.352 11.315 1.00 97.69 95 LEU A C 1
ATOM 770 O O . LEU A 1 95 ? -17.529 -0.291 11.240 1.00 97.69 95 LEU A O 1
ATOM 774 N N . PRO A 1 96 ? -17.159 -2.250 12.290 1.00 96.88 96 PRO A N 1
ATOM 775 C CA . PRO A 1 96 ? -18.156 -2.004 13.328 1.00 96.88 96 PRO A CA 1
ATOM 776 C C . PRO A 1 96 ? -17.853 -0.728 14.116 1.00 96.88 96 PRO A C 1
ATOM 778 O O . PRO A 1 96 ? -16.693 -0.449 14.431 1.00 96.88 96 PRO A O 1
ATOM 781 N N . SER A 1 97 ? -18.893 0.024 14.473 1.00 94.62 97 SER A N 1
ATOM 782 C CA . SER A 1 97 ? -18.754 1.245 15.267 1.00 94.62 97 SER A CA 1
ATOM 783 C C . SER A 1 97 ? -18.177 0.948 16.655 1.00 94.62 97 SER A C 1
ATOM 785 O O . SER A 1 97 ? -18.250 -0.176 17.156 1.00 94.62 97 SER A O 1
ATOM 787 N N . ILE A 1 98 ? -17.651 1.970 17.337 1.00 91.88 98 ILE A N 1
ATOM 788 C CA . ILE A 1 98 ? -17.101 1.789 18.690 1.00 91.88 98 ILE A CA 1
ATOM 789 C C . ILE A 1 98 ? -18.161 1.224 19.649 1.00 91.88 98 ILE A C 1
ATOM 791 O O . ILE A 1 98 ? -17.861 0.331 20.438 1.00 91.88 98 ILE A O 1
ATOM 795 N N . THR A 1 99 ? -19.412 1.678 19.544 1.00 89.62 99 THR A N 1
ATOM 796 C CA . THR A 1 99 ? -20.517 1.185 20.380 1.00 89.62 99 THR A CA 1
ATOM 797 C C . THR A 1 99 ? -20.852 -0.280 20.102 1.00 89.62 99 THR A C 1
ATOM 799 O O . THR A 1 99 ? -21.159 -1.022 21.033 1.00 89.62 99 THR A O 1
ATOM 802 N N . GLN A 1 100 ? -20.756 -0.734 18.849 1.00 92.94 100 GLN A N 1
ATOM 803 C CA . GLN A 1 100 ? -20.889 -2.154 18.508 1.00 92.94 100 GLN A CA 1
ATOM 804 C C . GLN A 1 100 ? -19.722 -2.970 19.075 1.00 92.94 100 GLN A C 1
ATOM 806 O O . GLN A 1 100 ? -19.942 -4.015 19.683 1.00 92.94 100 GLN A O 1
ATOM 811 N N . LEU A 1 101 ? -18.493 -2.463 18.948 1.00 93.25 101 LEU A N 1
ATOM 812 C CA . LEU A 1 101 ? -17.301 -3.116 19.489 1.00 93.25 101 LEU A CA 1
ATOM 813 C C . LEU A 1 101 ? -17.324 -3.210 21.019 1.00 93.25 101 LEU A C 1
ATOM 815 O O . LEU A 1 101 ? -16.826 -4.191 21.549 1.00 93.25 101 LEU A O 1
ATOM 819 N N . GLN A 1 102 ? -17.916 -2.244 21.728 1.00 89.19 102 GLN A N 1
ATOM 820 C CA . GLN A 1 102 ? -18.102 -2.314 23.184 1.00 89.19 102 GLN A CA 1
ATOM 821 C C . GLN A 1 102 ? -19.097 -3.403 23.600 1.00 89.19 102 GLN A C 1
ATOM 823 O O . GLN A 1 102 ? -18.893 -4.064 24.614 1.00 89.19 102 GLN A O 1
ATOM 828 N N . LYS A 1 103 ? -20.180 -3.585 22.833 1.00 89.50 103 LYS A N 1
ATOM 829 C CA . LYS A 1 103 ? -21.193 -4.615 23.117 1.00 89.50 103 LYS A CA 1
ATOM 830 C C . LYS A 1 103 ? -20.669 -6.021 22.840 1.00 89.50 103 LYS A C 1
ATOM 832 O O . LYS A 1 103 ? -21.015 -6.956 23.552 1.00 89.50 103 LYS A O 1
ATOM 837 N N . SER A 1 104 ? -19.853 -6.169 21.800 1.00 91.50 104 SER A N 1
ATOM 838 C CA . SER A 1 104 ? -19.287 -7.450 21.388 1.00 91.50 104 SER A CA 1
ATOM 839 C C . SER A 1 104 ? -17.824 -7.282 20.986 1.00 91.50 104 SER A C 1
ATOM 841 O O . SER A 1 104 ? -17.502 -7.168 19.799 1.00 91.50 104 SER A O 1
ATOM 843 N N . THR A 1 105 ? -16.929 -7.262 21.975 1.00 92.00 105 THR A N 1
ATOM 844 C CA . THR A 1 105 ? -15.497 -7.087 21.721 1.00 92.00 105 THR A CA 1
ATOM 845 C C . THR A 1 105 ? -14.926 -8.329 21.028 1.00 92.00 105 THR A C 1
ATOM 847 O O . THR A 1 105 ? -14.987 -9.431 21.580 1.00 92.00 105 THR A O 1
ATOM 850 N N . PRO A 1 106 ? -14.352 -8.199 19.819 1.00 94.12 106 PRO A N 1
ATOM 851 C CA . PRO A 1 106 ? -13.797 -9.340 19.108 1.00 94.12 106 PRO A CA 1
ATOM 852 C C . PRO A 1 106 ? -12.506 -9.844 19.766 1.00 94.12 106 PRO A C 1
ATOM 854 O O . PRO A 1 106 ? -11.745 -9.090 20.380 1.00 94.12 106 PRO A O 1
ATOM 857 N N . LYS A 1 107 ? -12.194 -11.128 19.555 1.00 95.00 107 LYS A N 1
ATOM 858 C CA . LYS A 1 107 ? -10.885 -11.689 19.920 1.00 95.00 107 LYS A CA 1
ATOM 859 C C . LYS A 1 107 ? -9.768 -10.978 19.148 1.00 95.00 107 LYS A C 1
ATOM 861 O O . LYS A 1 107 ? -9.912 -10.679 17.962 1.00 95.00 107 LYS A O 1
ATOM 866 N N . LYS A 1 108 ? -8.622 -10.778 19.806 1.00 94.31 108 LYS A N 1
ATOM 867 C CA . LYS A 1 108 ? -7.465 -10.034 19.272 1.00 94.31 108 LYS A CA 1
ATOM 868 C C . LYS A 1 108 ? -6.996 -10.507 17.899 1.00 94.31 108 LYS A C 1
ATOM 870 O O . LYS A 1 108 ? -6.752 -9.681 17.023 1.00 94.31 108 LYS A O 1
ATOM 875 N N . GLU A 1 109 ? -6.876 -11.814 17.706 1.00 95.88 109 GLU A N 1
ATOM 876 C CA . GLU A 1 109 ? -6.424 -12.394 16.436 1.00 95.88 109 GLU A CA 1
ATOM 877 C C . GLU A 1 109 ? -7.430 -12.158 15.312 1.00 95.88 109 GLU A C 1
ATOM 879 O O . GLU A 1 109 ? -7.058 -11.691 14.236 1.00 95.88 109 GLU A O 1
ATOM 884 N N . HIS A 1 110 ? -8.714 -12.399 15.592 1.00 96.38 110 HIS A N 1
ATOM 885 C CA . HIS A 1 110 ? -9.787 -12.166 14.634 1.00 96.38 110 HIS A CA 1
ATOM 886 C C . HIS A 1 110 ? -9.838 -10.694 14.215 1.00 96.38 110 HIS A C 1
ATOM 888 O O . HIS A 1 110 ? -9.837 -10.391 13.028 1.00 96.38 110 HIS A O 1
ATOM 894 N N . TRP A 1 111 ? -9.772 -9.770 15.177 1.00 97.25 111 TRP A N 1
ATOM 895 C CA . TRP A 1 111 ? -9.752 -8.338 14.887 1.00 97.25 111 TRP A CA 1
ATOM 896 C C . TRP A 1 111 ? -8.543 -7.915 14.054 1.00 97.25 111 TRP A C 1
ATOM 898 O O . TRP A 1 111 ? -8.693 -7.174 13.087 1.00 97.25 111 TRP A O 1
ATOM 908 N N . LYS A 1 112 ? -7.346 -8.415 14.385 1.00 96.69 112 LYS A N 1
ATOM 909 C CA . LYS A 1 112 ? -6.126 -8.126 13.622 1.00 96.69 112 LYS A CA 1
ATOM 910 C C . LYS A 1 112 ? -6.265 -8.574 12.165 1.00 96.69 112 LYS A C 1
ATOM 912 O O . LYS A 1 112 ? -5.878 -7.828 11.267 1.00 96.69 112 LYS A O 1
ATOM 917 N N . ASN A 1 113 ? -6.838 -9.755 11.936 1.00 97.12 113 ASN A N 1
ATOM 918 C CA . ASN A 1 113 ? -7.092 -10.266 10.591 1.00 97.12 113 ASN A CA 1
ATOM 919 C C . ASN A 1 113 ? -8.146 -9.427 9.861 1.00 97.12 113 ASN A C 1
ATOM 921 O O . ASN A 1 113 ? -7.920 -9.046 8.716 1.00 97.12 113 ASN A O 1
ATOM 925 N N . THR A 1 114 ? -9.244 -9.064 10.526 1.00 97.81 114 THR A N 1
ATOM 926 C CA . THR A 1 114 ? -10.291 -8.206 9.954 1.00 97.81 114 THR A CA 1
ATOM 927 C C . THR A 1 114 ? -9.749 -6.834 9.559 1.00 97.81 114 THR A C 1
ATOM 929 O O . THR A 1 114 ? -9.978 -6.401 8.431 1.00 97.81 114 THR A O 1
ATOM 932 N N . ILE A 1 115 ? -8.978 -6.177 10.438 1.00 97.75 115 ILE A N 1
ATOM 933 C CA . ILE A 1 115 ? -8.303 -4.910 10.125 1.00 97.75 115 ILE A CA 1
ATOM 934 C C . ILE A 1 115 ? -7.404 -5.095 8.908 1.00 97.75 115 ILE A C 1
ATOM 936 O O . ILE A 1 115 ? -7.494 -4.308 7.972 1.00 97.75 115 ILE A O 1
ATOM 940 N N . LYS A 1 116 ? -6.541 -6.119 8.918 1.00 96.69 116 LYS A N 1
ATOM 941 C CA . LYS A 1 116 ? -5.610 -6.372 7.817 1.00 96.69 116 LYS A CA 1
ATOM 942 C C . LYS A 1 116 ? -6.370 -6.486 6.497 1.00 96.69 116 LYS A C 1
ATOM 944 O O . LYS A 1 116 ? -6.112 -5.716 5.587 1.00 96.69 116 LYS A O 1
ATOM 949 N N . VAL A 1 117 ? -7.359 -7.374 6.421 1.00 96.75 117 VAL A N 1
ATOM 950 C CA . VAL A 1 117 ? -8.135 -7.606 5.195 1.00 96.75 117 VAL A CA 1
ATOM 951 C C . VAL A 1 117 ? -8.840 -6.335 4.721 1.00 96.75 117 VAL A C 1
ATOM 953 O O . VAL A 1 117 ? -8.762 -6.005 3.543 1.00 96.75 117 VAL A O 1
ATOM 956 N N . LYS A 1 118 ? -9.518 -5.608 5.617 1.00 97.94 118 LYS A N 1
ATOM 957 C CA . LYS A 1 118 ? -10.301 -4.418 5.252 1.00 97.94 118 LYS A CA 1
ATOM 958 C C . LYS A 1 118 ? -9.423 -3.242 4.828 1.00 97.94 118 LYS A C 1
ATOM 960 O O . LYS A 1 118 ? -9.704 -2.619 3.808 1.00 97.94 118 LYS A O 1
ATOM 965 N N . VAL A 1 119 ? -8.362 -2.963 5.586 1.00 97.88 119 VAL A N 1
ATOM 966 C CA . VAL A 1 119 ? -7.435 -1.862 5.295 1.00 97.88 119 VAL A CA 1
ATOM 967 C C . VAL A 1 119 ? -6.637 -2.156 4.030 1.00 97.88 119 VAL A C 1
ATOM 969 O O . VAL A 1 119 ? -6.559 -1.294 3.157 1.00 97.88 119 VAL A O 1
ATOM 972 N N . ASP A 1 120 ? -6.079 -3.364 3.906 1.00 96.44 120 ASP A N 1
ATOM 973 C CA . ASP A 1 120 ? -5.251 -3.736 2.755 1.00 96.44 120 ASP A CA 1
ATOM 974 C C . ASP A 1 120 ? -6.090 -3.704 1.475 1.00 96.44 120 ASP A C 1
ATOM 976 O O . ASP A 1 120 ? -5.674 -3.097 0.493 1.00 96.44 120 ASP A O 1
ATOM 980 N N . LYS A 1 121 ? -7.316 -4.251 1.512 1.00 96.50 121 LYS A N 1
ATOM 981 C CA . LYS A 1 121 ? -8.248 -4.209 0.378 1.00 96.50 121 LYS A CA 1
ATOM 982 C C . LYS A 1 121 ? -8.564 -2.777 -0.058 1.00 96.50 121 LYS A C 1
ATOM 984 O O . LYS A 1 121 ? -8.406 -2.465 -1.233 1.00 96.50 121 LYS A O 1
ATOM 989 N N . PHE A 1 122 ? -8.967 -1.909 0.874 1.00 97.88 122 PHE A N 1
ATOM 990 C CA . PHE A 1 122 ? -9.316 -0.521 0.556 1.00 97.88 122 PHE A CA 1
ATOM 991 C C . PHE A 1 122 ? -8.162 0.212 -0.137 1.00 97.88 122 PHE A C 1
ATOM 993 O O . PHE A 1 122 ? -8.356 0.874 -1.155 1.00 97.88 122 PHE A O 1
ATOM 1000 N N . TRP A 1 123 ? -6.946 0.099 0.405 1.00 97.44 123 TRP A N 1
ATOM 1001 C CA . TRP A 1 123 ? -5.791 0.799 -0.154 1.00 97.44 123 TRP A CA 1
ATOM 1002 C C . TRP A 1 123 ? -5.283 0.176 -1.444 1.00 97.44 123 TRP A C 1
ATOM 1004 O O . TRP A 1 123 ? -4.836 0.921 -2.314 1.00 97.44 123 TRP A O 1
ATOM 1014 N N . TYR A 1 124 ? -5.382 -1.142 -1.595 1.00 96.50 124 TYR A N 1
ATOM 1015 C CA . TYR A 1 124 ? -5.099 -1.813 -2.856 1.00 96.50 124 TYR A CA 1
ATOM 1016 C C . TYR A 1 124 ? -6.040 -1.304 -3.955 1.00 96.50 124 TYR A C 1
ATOM 1018 O O . TYR A 1 124 ? -5.565 -0.766 -4.950 1.00 96.50 124 TYR A O 1
ATOM 1026 N N . GLU A 1 125 ? -7.358 -1.356 -3.736 1.00 96.12 125 GLU A N 1
ATOM 1027 C CA . GLU A 1 125 ? -8.370 -0.896 -4.701 1.00 96.12 125 GLU A CA 1
ATOM 1028 C C . GLU A 1 125 ? -8.204 0.591 -5.038 1.00 96.12 125 GLU A C 1
ATOM 1030 O O . GLU A 1 125 ? -8.209 0.977 -6.206 1.00 96.12 125 GLU A O 1
ATOM 1035 N N . LYS A 1 126 ? -7.970 1.430 -4.023 1.00 96.75 126 LYS A N 1
ATOM 1036 C CA . LYS A 1 126 ? -7.725 2.865 -4.210 1.00 96.75 126 LYS A CA 1
ATOM 1037 C C . LYS A 1 126 ? -6.462 3.131 -5.029 1.00 96.75 126 LYS A C 1
ATOM 1039 O O . LYS A 1 126 ? -6.465 3.984 -5.911 1.00 96.75 126 LYS A O 1
ATOM 1044 N N . THR A 1 127 ? -5.378 2.412 -4.745 1.00 96.38 127 THR A N 1
ATOM 1045 C CA . THR A 1 127 ? -4.109 2.588 -5.466 1.00 96.38 127 THR A CA 1
ATOM 1046 C C . THR A 1 127 ? -4.208 2.043 -6.891 1.00 96.38 127 THR A C 1
ATOM 1048 O O . THR A 1 127 ? -3.613 2.616 -7.802 1.00 96.38 127 THR A O 1
ATOM 1051 N N . LEU A 1 128 ? -4.976 0.972 -7.098 1.00 95.75 128 LEU A N 1
ATOM 1052 C CA . LEU A 1 128 ? -5.251 0.403 -8.413 1.00 95.75 128 LEU A CA 1
ATOM 1053 C C . LEU A 1 128 ? -6.041 1.384 -9.288 1.00 95.75 128 LEU A C 1
ATOM 1055 O O . LEU A 1 128 ? -5.604 1.691 -10.395 1.00 95.75 128 LEU A O 1
ATOM 1059 N N . ALA A 1 129 ? -7.112 1.975 -8.752 1.00 95.88 129 ALA A N 1
ATOM 1060 C CA . ALA A 1 129 ? -7.867 3.023 -9.439 1.00 95.88 129 ALA A CA 1
ATOM 1061 C C . ALA A 1 129 ? -6.977 4.235 -9.792 1.00 95.88 129 ALA A C 1
ATOM 1063 O O . ALA A 1 129 ? -7.066 4.797 -10.885 1.00 95.88 129 ALA A O 1
ATOM 1064 N N . ASP A 1 130 ? -6.055 4.621 -8.905 1.00 95.44 130 ASP A N 1
ATOM 1065 C CA . ASP A 1 130 ? -5.072 5.680 -9.175 1.00 95.44 130 ASP A CA 1
ATOM 1066 C C . ASP A 1 130 ? -4.097 5.337 -10.316 1.00 95.44 130 ASP A C 1
ATOM 1068 O O . ASP A 1 130 ? -3.517 6.248 -10.918 1.00 95.44 130 ASP A O 1
ATOM 1072 N N . VAL A 1 131 ? -3.844 4.051 -10.576 1.00 94.50 131 VAL A N 1
ATO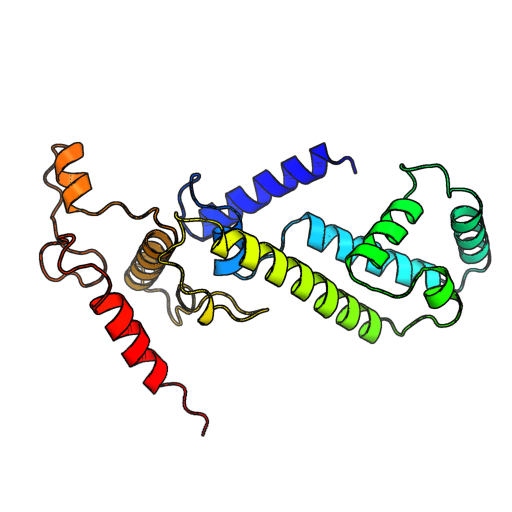M 1073 C CA . VAL A 1 131 ? -3.014 3.592 -11.698 1.00 94.50 131 VAL A CA 1
ATOM 1074 C C . VAL A 1 131 ? -3.789 3.628 -13.002 1.00 94.50 131 VAL A C 1
ATOM 1076 O O . VAL A 1 131 ? -3.269 4.156 -13.982 1.00 94.50 131 VAL A O 1
ATOM 1079 N N . GLU A 1 132 ? -5.019 3.120 -13.007 1.00 93.38 132 GLU A N 1
ATOM 1080 C CA . GLU A 1 132 ? -5.875 3.059 -14.198 1.00 93.38 132 GLU A CA 1
ATOM 1081 C C . GLU A 1 132 ? -6.140 4.451 -14.790 1.00 93.38 132 GLU A C 1
ATOM 1083 O O . GLU A 1 132 ? -6.201 4.620 -16.004 1.00 93.38 132 GLU A O 1
ATOM 1088 N N . ASN A 1 133 ? -6.181 5.478 -13.939 1.00 93.81 133 ASN A N 1
ATOM 1089 C CA . ASN A 1 133 ? -6.366 6.868 -14.354 1.00 93.81 133 ASN A CA 1
ATOM 1090 C C . ASN A 1 133 ? -5.087 7.564 -14.871 1.00 93.81 133 ASN A C 1
ATOM 1092 O O . ASN A 1 133 ? -5.122 8.755 -15.189 1.00 93.81 133 ASN A O 1
ATOM 1096 N N . LYS A 1 134 ? -3.932 6.882 -14.941 1.00 93.81 134 LYS A N 1
ATOM 1097 C CA . LYS A 1 134 ? -2.643 7.490 -15.326 1.00 93.81 134 LYS A CA 1
ATOM 1098 C C . LYS A 1 134 ? -2.114 6.943 -16.645 1.00 93.81 134 LYS A C 1
ATOM 1100 O O . LYS A 1 134 ? -1.556 5.852 -16.702 1.00 93.81 134 LYS A O 1
ATOM 1105 N N . SER A 1 135 ? -2.121 7.788 -17.676 1.00 89.69 135 SER A N 1
ATOM 1106 C CA . SER A 1 135 ? -1.558 7.469 -18.999 1.00 89.69 135 SER A CA 1
ATOM 1107 C C . SER A 1 135 ? -0.070 7.091 -18.967 1.00 89.69 135 SER A C 1
ATOM 1109 O O . SER A 1 135 ? 0.383 6.271 -19.764 1.00 89.69 135 SER A O 1
ATOM 1111 N N . SER A 1 136 ? 0.705 7.615 -18.012 1.00 86.19 136 SER A N 1
ATOM 1112 C CA . SER A 1 136 ? 2.119 7.253 -17.834 1.00 86.19 136 SER A CA 1
ATOM 1113 C C . SER A 1 136 ? 2.344 5.804 -17.385 1.00 86.19 136 SER A C 1
ATOM 1115 O O . SER A 1 136 ? 3.470 5.318 -17.451 1.00 86.19 136 SER A O 1
ATOM 1117 N N . LEU A 1 137 ? 1.290 5.105 -16.953 1.00 91.38 137 LEU A N 1
ATOM 1118 C CA . LEU A 1 137 ? 1.322 3.714 -16.502 1.00 91.38 137 LEU A CA 1
ATOM 1119 C C . LEU A 1 137 ? 0.647 2.751 -17.489 1.00 91.38 137 LEU A C 1
ATOM 1121 O O . LEU A 1 137 ? 0.351 1.621 -17.121 1.00 91.38 137 LEU A O 1
ATOM 1125 N N . THR A 1 138 ? 0.466 3.153 -18.752 1.00 88.38 138 THR A N 1
ATOM 1126 C CA . THR A 1 138 ? -0.147 2.317 -19.808 1.00 88.38 138 THR A CA 1
ATOM 1127 C C . THR A 1 138 ? 0.534 0.948 -19.973 1.00 88.38 138 THR A C 1
ATOM 1129 O O . THR A 1 138 ? -0.101 -0.023 -20.369 1.00 88.38 138 THR A O 1
ATOM 1132 N N . PHE A 1 139 ? 1.828 0.843 -19.651 1.00 88.06 139 PHE A N 1
ATOM 1133 C CA . PHE A 1 139 ? 2.594 -0.403 -19.762 1.00 88.06 139 PHE A CA 1
ATOM 1134 C C . PHE A 1 139 ? 2.544 -1.286 -18.505 1.00 88.06 139 PHE A C 1
ATOM 1136 O O . PHE A 1 139 ? 3.095 -2.389 -18.512 1.00 88.06 139 PHE A O 1
ATOM 1143 N N . LEU A 1 140 ? 1.930 -0.819 -17.4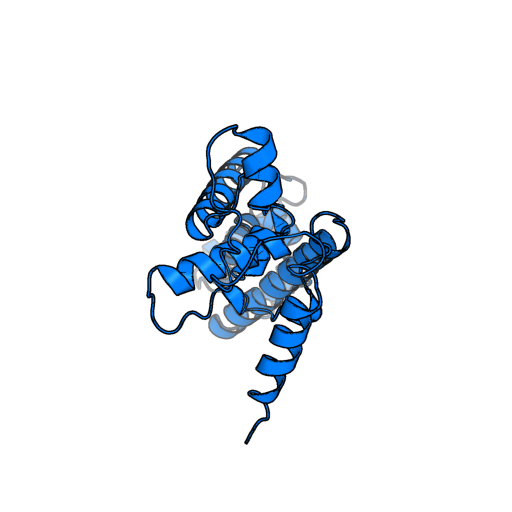16 1.00 91.19 140 LEU A N 1
ATOM 1144 C CA . LEU A 1 140 ? 1.737 -1.610 -16.208 1.00 91.19 140 LEU A CA 1
ATOM 1145 C C . LEU A 1 140 ? 0.462 -2.443 -16.362 1.00 91.19 140 LEU A C 1
ATOM 1147 O O . LEU A 1 140 ? -0.645 -1.929 -16.245 1.00 91.19 140 LEU A O 1
ATOM 1151 N N . ASN A 1 141 ? 0.621 -3.744 -16.606 1.00 89.50 141 ASN A N 1
ATOM 1152 C CA . ASN A 1 141 ? -0.514 -4.659 -16.686 1.00 89.50 141 ASN A CA 1
ATOM 1153 C C . ASN A 1 141 ? -1.098 -4.907 -15.285 1.00 89.50 141 ASN A C 1
ATOM 1155 O O . ASN A 1 141 ? -0.550 -5.689 -14.503 1.00 89.50 141 ASN A O 1
ATOM 1159 N N . THR A 1 142 ? -2.219 -4.251 -14.992 1.00 89.69 142 THR A N 1
ATOM 1160 C CA . THR A 1 142 ? -2.921 -4.342 -13.708 1.00 89.69 142 THR A CA 1
ATOM 1161 C C . THR A 1 142 ? -3.525 -5.719 -13.448 1.00 89.69 142 THR A C 1
ATOM 1163 O O . THR A 1 142 ? -3.614 -6.122 -12.294 1.00 89.69 142 THR A O 1
ATOM 1166 N N . SER A 1 143 ? -3.847 -6.496 -14.488 1.00 87.69 143 SER A N 1
ATOM 1167 C CA . SER A 1 143 ? -4.404 -7.850 -14.346 1.00 87.69 143 SER A CA 1
ATOM 1168 C C . SER A 1 143 ? -3.423 -8.855 -13.731 1.00 87.69 143 SER A C 1
ATOM 1170 O O . SER A 1 143 ? -3.846 -9.901 -13.252 1.00 87.69 143 SER A O 1
ATOM 1172 N N . ASN A 1 144 ? -2.121 -8.549 -13.737 1.00 84.94 144 ASN A N 1
ATOM 1173 C CA . ASN A 1 144 ? -1.081 -9.383 -13.123 1.00 84.94 144 ASN A CA 1
ATOM 1174 C C . ASN A 1 144 ? -0.719 -8.947 -11.693 1.00 84.94 144 ASN A C 1
ATOM 1176 O O . ASN A 1 144 ? 0.238 -9.478 -11.119 1.00 84.94 144 ASN A O 1
ATOM 1180 N N . LEU A 1 145 ? -1.401 -7.940 -11.141 1.00 90.81 145 LEU A N 1
ATOM 1181 C CA . LEU A 1 145 ? -1.204 -7.513 -9.761 1.00 90.81 145 LEU A CA 1
ATOM 1182 C C . LEU A 1 145 ? -2.067 -8.381 -8.850 1.00 90.81 145 LEU A C 1
ATOM 1184 O O . LEU A 1 145 ? -3.272 -8.491 -9.048 1.00 90.81 145 LEU A O 1
ATOM 1188 N N . GLU A 1 146 ? -1.456 -8.962 -7.824 1.00 88.94 146 GLU A N 1
ATOM 1189 C CA . GLU A 1 146 ? -2.163 -9.751 -6.819 1.00 88.94 146 GLU A CA 1
ATOM 1190 C C . GLU A 1 146 ? -2.062 -9.056 -5.459 1.00 88.94 146 GLU A C 1
ATOM 1192 O O . GLU A 1 146 ? -0.957 -8.679 -5.055 1.00 88.94 146 GLU A O 1
ATOM 1197 N N . PRO A 1 147 ? -3.173 -8.916 -4.715 1.00 89.56 147 PRO A N 1
ATOM 1198 C CA . PRO A 1 147 ? -3.122 -8.324 -3.390 1.00 89.56 147 PRO A CA 1
ATOM 1199 C C . PRO A 1 147 ? -2.262 -9.181 -2.453 1.00 89.56 147 PRO A C 1
ATOM 1201 O O . PRO A 1 147 ? -2.314 -10.413 -2.477 1.00 89.56 147 PRO A O 1
ATOM 1204 N N . ASN A 1 148 ? -1.517 -8.532 -1.562 1.00 88.19 148 ASN A N 1
ATOM 1205 C CA . ASN A 1 148 ? -0.554 -9.128 -0.627 1.00 88.19 148 ASN A CA 1
ATOM 1206 C C . ASN A 1 148 ? 0.665 -9.823 -1.267 1.00 88.19 148 ASN A C 1
ATOM 1208 O O . ASN A 1 148 ? 1.369 -10.560 -0.568 1.00 88.19 148 ASN A O 1
ATOM 1212 N N . LYS A 1 149 ? 0.948 -9.608 -2.557 1.00 92.06 149 LYS A N 1
ATOM 1213 C CA . LYS A 1 149 ? 2.151 -10.136 -3.205 1.00 92.06 149 LYS A CA 1
ATOM 1214 C C . LYS A 1 149 ? 2.877 -9.057 -4.009 1.00 92.06 149 LYS A C 1
ATOM 1216 O O . LYS A 1 149 ? 2.259 -8.411 -4.849 1.00 92.06 149 LYS A O 1
ATOM 1221 N N . PRO A 1 150 ? 4.202 -8.903 -3.829 1.00 93.12 150 PRO A N 1
ATOM 1222 C CA . PRO A 1 150 ? 5.001 -8.060 -4.705 1.00 93.12 150 PRO A CA 1
ATOM 1223 C C . PRO A 1 150 ? 4.855 -8.484 -6.167 1.00 93.12 150 PRO A C 1
ATOM 1225 O O . PRO A 1 150 ? 4.723 -9.671 -6.478 1.00 93.12 150 PRO A O 1
ATOM 1228 N N . HIS A 1 151 ? 4.960 -7.519 -7.075 1.00 93.94 151 HIS A N 1
ATOM 1229 C CA . HIS A 1 151 ? 4.893 -7.792 -8.499 1.00 93.94 151 HIS A CA 1
ATOM 1230 C C . HIS A 1 151 ? 6.009 -8.759 -8.922 1.00 93.94 151 HIS A C 1
ATOM 1232 O O . HIS A 1 151 ? 7.167 -8.640 -8.507 1.00 93.94 151 HIS A O 1
ATOM 1238 N N . HIS A 1 152 ? 5.676 -9.693 -9.816 1.00 91.31 152 HIS A N 1
ATOM 1239 C CA . HIS A 1 152 ? 6.566 -10.770 -10.265 1.00 91.31 152 HIS A CA 1
ATOM 1240 C C . HIS A 1 152 ? 7.889 -10.282 -10.877 1.00 91.31 152 HIS A C 1
ATOM 1242 O O . HIS A 1 152 ? 8.849 -11.046 -10.951 1.00 91.31 152 HIS A O 1
ATOM 1248 N N . VAL A 1 153 ? 7.970 -9.010 -11.285 1.00 91.69 153 VAL A N 1
ATOM 1249 C CA . VAL A 1 153 ? 9.224 -8.378 -11.730 1.00 91.69 153 VAL A CA 1
ATOM 1250 C C . VAL A 1 153 ? 10.335 -8.476 -10.680 1.00 91.69 153 VAL A C 1
ATOM 1252 O O . VAL A 1 153 ? 11.504 -8.540 -11.049 1.00 91.69 153 VAL A O 1
ATOM 1255 N N . TRP A 1 154 ? 9.976 -8.540 -9.394 1.00 91.94 154 TRP A N 1
ATOM 1256 C CA . TRP A 1 154 ? 10.913 -8.661 -8.278 1.00 91.94 154 TRP A CA 1
ATOM 1257 C C . TRP A 1 154 ? 11.119 -10.103 -7.796 1.00 91.94 154 TRP A C 1
ATOM 1259 O O . TRP A 1 154 ? 11.896 -10.319 -6.869 1.00 91.94 154 TRP A O 1
ATOM 1269 N N . ASN A 1 155 ? 10.474 -11.102 -8.412 1.00 88.00 155 ASN A N 1
ATOM 1270 C CA . ASN A 1 155 ? 10.649 -12.515 -8.062 1.00 88.00 155 ASN A CA 1
ATOM 1271 C C . ASN A 1 155 ? 11.963 -13.071 -8.642 1.00 88.00 155 ASN A C 1
ATOM 1273 O O . ASN A 1 155 ? 11.980 -13.864 -9.585 1.00 88.00 155 ASN A O 1
ATOM 1277 N N . VAL A 1 156 ? 13.084 -12.603 -8.096 1.00 81.62 156 VAL A N 1
ATOM 1278 C CA . VAL A 1 156 ? 14.439 -12.961 -8.522 1.00 81.62 156 VAL A CA 1
ATOM 1279 C C . VAL A 1 156 ? 15.007 -13.972 -7.520 1.00 81.62 156 VAL A C 1
ATOM 1281 O O . VAL A 1 156 ? 15.450 -13.603 -6.437 1.00 81.62 156 VAL A O 1
ATOM 1284 N N . LYS A 1 157 ? 14.959 -15.269 -7.866 1.00 72.56 157 LYS A N 1
ATOM 1285 C CA . LYS A 1 157 ? 15.304 -16.390 -6.958 1.00 72.56 157 LYS A CA 1
ATOM 1286 C C . LYS A 1 157 ? 16.773 -16.411 -6.507 1.00 72.56 157 LYS A C 1
ATOM 1288 O O . LYS A 1 157 ? 17.071 -16.912 -5.430 1.00 72.56 157 LYS A O 1
ATOM 1293 N N . GLN A 1 158 ? 17.684 -15.892 -7.329 1.00 68.06 158 GLN A N 1
ATOM 1294 C CA . GLN A 1 158 ? 19.112 -15.720 -7.038 1.00 68.06 158 GLN A CA 1
ATOM 1295 C C . GLN A 1 158 ? 19.553 -14.413 -7.710 1.00 68.06 158 GLN A C 1
ATOM 1297 O O . GLN A 1 158 ? 19.091 -14.136 -8.815 1.00 68.06 158 GLN A O 1
ATOM 1302 N N . LEU A 1 159 ? 20.400 -13.599 -7.064 1.00 68.19 159 LEU A N 1
ATOM 1303 C CA . LEU A 1 159 ? 20.735 -12.227 -7.489 1.00 68.19 159 LEU A CA 1
ATOM 1304 C C . LEU A 1 159 ? 22.081 -12.107 -8.246 1.00 68.19 159 LEU A C 1
ATOM 1306 O O . LEU A 1 159 ? 22.970 -11.383 -7.785 1.00 68.19 159 LEU A O 1
ATOM 1310 N N . PRO A 1 160 ? 22.293 -12.710 -9.435 1.00 81.81 160 PRO A N 1
ATOM 1311 C CA . PRO A 1 160 ? 23.270 -12.149 -10.353 1.00 81.81 160 PRO A CA 1
ATOM 1312 C C . PRO A 1 160 ? 22.907 -10.683 -10.608 1.00 81.81 160 PRO A C 1
ATOM 1314 O O . PRO A 1 160 ? 21.749 -10.362 -10.891 1.00 81.81 160 PRO A O 1
ATOM 1317 N N . ARG A 1 161 ? 23.899 -9.783 -10.556 1.00 85.62 161 ARG A N 1
ATOM 1318 C CA . ARG A 1 161 ? 23.712 -8.340 -10.825 1.00 85.62 161 ARG A CA 1
ATOM 1319 C C . ARG A 1 161 ? 22.932 -8.080 -12.122 1.00 85.62 161 ARG A C 1
ATOM 1321 O O . ARG A 1 161 ? 22.198 -7.101 -12.223 1.00 85.62 161 ARG A O 1
ATOM 1328 N N . PHE A 1 162 ? 23.076 -8.975 -13.095 1.00 85.81 162 PHE A N 1
ATOM 1329 C CA . PHE A 1 162 ? 22.373 -8.944 -14.370 1.00 85.81 162 PHE A CA 1
ATOM 1330 C C . PHE A 1 162 ? 20.849 -9.098 -14.248 1.00 85.81 162 PHE A C 1
ATOM 1332 O O . PHE A 1 162 ? 20.115 -8.298 -14.825 1.00 85.81 162 PHE A O 1
ATOM 1339 N N . GLU A 1 163 ? 20.355 -10.061 -13.466 1.00 86.69 163 GLU A N 1
ATOM 1340 C CA . GLU A 1 163 ? 18.910 -10.279 -13.296 1.00 86.69 163 GLU A CA 1
ATOM 1341 C C . GLU A 1 163 ? 18.256 -9.136 -12.513 1.00 86.69 163 GLU A C 1
ATOM 1343 O O . GLU A 1 163 ? 17.177 -8.669 -12.881 1.00 86.69 163 GLU A O 1
ATOM 1348 N N . LEU A 1 164 ? 18.956 -8.589 -11.511 1.00 90.25 164 LEU A N 1
ATOM 1349 C CA . LEU A 1 164 ? 18.509 -7.377 -10.823 1.00 90.25 164 LEU A CA 1
ATOM 1350 C C . LEU A 1 164 ? 18.412 -6.189 -11.793 1.00 90.25 164 LEU A C 1
ATOM 1352 O O . LEU A 1 164 ? 17.412 -5.472 -11.803 1.00 90.25 164 LEU A O 1
ATOM 1356 N N . ARG A 1 165 ? 19.417 -5.996 -12.659 1.00 89.88 165 ARG A N 1
ATOM 1357 C CA . ARG A 1 165 ? 19.395 -4.941 -13.683 1.00 89.88 165 ARG A CA 1
ATOM 1358 C C . ARG A 1 165 ? 18.211 -5.112 -14.636 1.00 89.88 165 ARG A C 1
ATOM 1360 O O . ARG A 1 165 ? 17.529 -4.128 -14.919 1.00 89.88 165 ARG A O 1
ATOM 1367 N N . LYS A 1 166 ? 17.920 -6.338 -15.083 1.00 88.88 166 LYS A N 1
ATOM 1368 C CA . LYS A 1 166 ? 16.734 -6.626 -15.906 1.00 88.88 166 LYS A CA 1
ATOM 1369 C C . LYS A 1 166 ? 15.437 -6.285 -15.182 1.00 88.88 166 LYS A C 1
ATOM 1371 O O . LYS A 1 166 ? 14.571 -5.663 -15.789 1.00 88.88 166 LYS A O 1
ATOM 1376 N N . ALA A 1 167 ? 15.295 -6.668 -13.912 1.00 91.81 167 ALA A N 1
ATOM 1377 C CA . ALA A 1 167 ? 14.117 -6.346 -13.109 1.00 91.81 167 ALA A CA 1
ATOM 1378 C C . ALA A 1 167 ? 13.902 -4.827 -13.011 1.00 91.81 167 ALA A C 1
ATOM 1380 O O . ALA A 1 167 ? 12.805 -4.340 -13.276 1.00 91.81 167 ALA A O 1
ATOM 1381 N N . ILE A 1 168 ? 14.971 -4.067 -12.749 1.00 93.38 168 ILE A N 1
ATOM 1382 C CA . ILE A 1 168 ? 14.932 -2.597 -12.705 1.00 93.38 168 ILE A CA 1
ATOM 1383 C C . ILE A 1 168 ? 14.504 -2.016 -14.056 1.00 93.38 168 ILE A C 1
ATOM 1385 O O . ILE A 1 168 ? 13.656 -1.126 -14.103 1.00 93.38 168 ILE A O 1
ATOM 1389 N N . ILE A 1 169 ? 15.067 -2.506 -15.165 1.00 91.19 169 ILE A N 1
ATOM 1390 C CA . ILE A 1 169 ? 14.690 -2.038 -16.506 1.00 91.19 169 ILE A CA 1
ATOM 1391 C C . ILE A 1 169 ? 13.212 -2.330 -16.774 1.00 91.19 169 I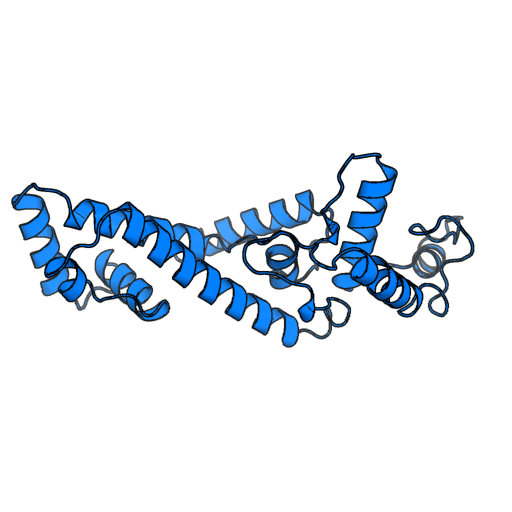LE A C 1
ATOM 1393 O O . ILE A 1 169 ? 12.484 -1.422 -17.164 1.00 91.19 169 ILE A O 1
ATOM 1397 N N . LYS A 1 170 ? 12.744 -3.551 -16.492 1.00 90.88 170 LYS A N 1
ATOM 1398 C CA . LYS A 1 170 ? 11.330 -3.931 -16.630 1.00 90.88 170 LYS A CA 1
ATOM 1399 C C . LYS A 1 170 ? 10.422 -3.026 -15.797 1.00 90.88 170 LYS A C 1
ATOM 1401 O O . LYS A 1 170 ? 9.438 -2.514 -16.319 1.00 90.88 170 LYS A O 1
ATOM 1406 N N . ALA A 1 171 ? 10.773 -2.767 -14.537 1.00 93.88 171 ALA A N 1
ATOM 1407 C CA . ALA A 1 171 ? 10.025 -1.858 -13.672 1.00 93.88 171 ALA A CA 1
ATOM 1408 C C . ALA A 1 171 ? 9.971 -0.430 -14.241 1.00 93.88 171 ALA A C 1
ATOM 1410 O O . ALA A 1 171 ? 8.917 0.207 -14.241 1.00 93.88 171 ALA A O 1
ATOM 1411 N N . ARG A 1 172 ? 11.079 0.069 -14.800 1.00 93.38 172 ARG A N 1
ATOM 1412 C CA . ARG A 1 172 ? 11.120 1.383 -15.460 1.00 93.38 172 ARG A CA 1
ATOM 1413 C C . ARG A 1 172 ? 10.277 1.435 -16.731 1.00 93.38 172 ARG A C 1
ATOM 1415 O O . ARG A 1 172 ? 9.651 2.459 -16.979 1.00 93.38 172 ARG A O 1
ATOM 1422 N N . VAL A 1 173 ? 10.239 0.361 -17.517 1.00 90.38 173 VAL A N 1
ATOM 1423 C CA . VAL A 1 173 ? 9.391 0.278 -18.717 1.00 90.38 173 VAL A CA 1
ATOM 1424 C C . VAL A 1 173 ? 7.916 0.297 -18.321 1.00 90.38 173 VAL A C 1
ATOM 1426 O O . VAL A 1 173 ? 7.177 1.150 -18.802 1.00 90.38 173 VAL A O 1
ATOM 1429 N N . MET A 1 174 ? 7.506 -0.557 -17.375 1.00 90.81 174 MET A N 1
ATOM 1430 C CA . MET A 1 174 ? 6.118 -0.611 -16.886 1.00 90.81 174 MET A CA 1
ATOM 1431 C C . MET A 1 174 ? 5.644 0.728 -16.312 1.00 90.81 174 MET A C 1
ATOM 1433 O O . MET A 1 174 ? 4.481 1.090 -16.440 1.00 90.81 174 MET A O 1
ATOM 1437 N N . THR A 1 175 ? 6.554 1.484 -15.696 1.00 93.00 175 THR A N 1
ATOM 1438 C CA . THR A 1 175 ? 6.248 2.798 -15.115 1.00 93.00 175 THR A CA 1
ATOM 1439 C C . THR A 1 175 ? 6.406 3.972 -16.083 1.00 93.00 175 THR A C 1
ATOM 1441 O O . THR A 1 175 ? 6.303 5.120 -15.650 1.00 93.00 175 THR A O 1
ATOM 1444 N N . GLY A 1 176 ? 6.716 3.718 -17.360 1.00 89.12 176 GLY A N 1
ATOM 1445 C CA . GLY A 1 176 ? 6.920 4.765 -18.367 1.00 89.12 176 GLY A CA 1
ATOM 1446 C C . GLY A 1 176 ? 8.133 5.663 -18.095 1.00 89.12 176 GLY A C 1
ATOM 1447 O O . GLY A 1 176 ? 8.206 6.788 -18.580 1.00 89.12 176 GLY A O 1
ATOM 1448 N N . THR A 1 177 ? 9.089 5.205 -17.282 1.00 91.06 177 THR A N 1
ATOM 1449 C CA . THR A 1 177 ? 10.271 5.989 -16.891 1.00 91.06 177 THR A CA 1
ATOM 1450 C C . THR A 1 177 ? 11.566 5.541 -17.559 1.00 91.06 177 THR A C 1
ATOM 1452 O O . THR A 1 177 ? 12.594 6.210 -17.389 1.00 91.06 177 THR A O 1
ATOM 1455 N N . TYR A 1 178 ? 11.536 4.439 -18.311 1.00 90.06 178 TYR A N 1
ATOM 1456 C CA . TYR A 1 178 ? 12.685 3.949 -19.064 1.00 90.06 178 TYR A CA 1
ATOM 1457 C C . TYR A 1 178 ? 13.017 4.876 -20.236 1.00 90.06 178 TYR A C 1
ATOM 1459 O O . TYR A 1 178 ? 12.135 5.278 -20.983 1.00 90.06 178 TYR A O 1
ATOM 1467 N N . ILE A 1 179 ? 14.301 5.203 -20.385 1.00 84.12 179 ILE A N 1
ATOM 1468 C CA . ILE A 1 179 ? 14.827 5.956 -21.528 1.00 84.12 179 ILE A CA 1
ATOM 1469 C C . ILE A 1 179 ? 15.632 4.966 -22.365 1.00 84.12 179 ILE A C 1
ATOM 1471 O O . ILE A 1 179 ? 16.576 4.361 -21.836 1.00 84.12 179 ILE A O 1
ATOM 1475 N N . LEU A 1 180 ? 15.257 4.822 -23.636 1.00 81.94 180 LEU A N 1
ATOM 1476 C CA . LEU A 1 180 ? 15.902 3.917 -24.586 1.00 81.94 180 LEU A CA 1
ATOM 1477 C C . LEU A 1 180 ? 17.376 4.291 -24.778 1.00 81.94 180 LEU A C 1
ATOM 1479 O O . LEU A 1 180 ? 17.737 5.468 -24.712 1.00 81.94 180 LEU A O 1
ATOM 1483 N N . GLN A 1 181 ? 18.242 3.305 -25.029 1.00 78.81 181 GLN A N 1
ATOM 1484 C CA . GLN A 1 181 ? 19.656 3.563 -25.322 1.00 78.81 181 GLN A CA 1
ATOM 1485 C C . GLN A 1 181 ? 19.810 4.435 -26.570 1.00 78.81 181 GLN A C 1
ATOM 1487 O O . GLN A 1 181 ? 20.642 5.336 -26.558 1.00 78.81 181 GLN A O 1
ATOM 1492 N N . ALA A 1 182 ? 18.973 4.235 -27.593 1.00 72.00 182 ALA A N 1
ATOM 1493 C CA . ALA A 1 182 ? 18.965 5.068 -28.793 1.00 72.00 182 ALA A CA 1
ATOM 1494 C C . ALA A 1 182 ? 18.679 6.548 -28.479 1.00 72.00 182 ALA A C 1
ATOM 1496 O O . ALA A 1 182 ? 19.356 7.436 -28.996 1.00 72.00 182 ALA A O 1
ATOM 1497 N N . ASP A 1 183 ? 17.722 6.825 -27.590 1.00 76.75 183 ASP A N 1
ATOM 1498 C CA . ASP A 1 183 ? 17.420 8.196 -27.174 1.00 76.75 183 ASP A CA 1
ATOM 1499 C C . ASP A 1 183 ? 18.566 8.774 -26.349 1.00 76.75 183 ASP A C 1
ATOM 1501 O O . ASP A 1 183 ? 19.007 9.893 -26.600 1.00 76.75 183 ASP A O 1
ATOM 1505 N N . LYS A 1 184 ? 19.124 7.998 -25.411 1.00 79.12 184 LYS A N 1
ATOM 1506 C CA . LYS A 1 184 ? 20.301 8.437 -24.651 1.00 79.12 184 LYS A CA 1
ATOM 1507 C C . LYS A 1 184 ? 21.462 8.794 -25.569 1.00 79.12 184 LYS A C 1
ATOM 1509 O O . LYS A 1 184 ? 22.016 9.871 -25.398 1.00 79.12 184 LYS A O 1
ATOM 1514 N N . TYR A 1 185 ? 21.780 7.940 -26.542 1.00 73.12 185 TYR A N 1
ATOM 1515 C CA . TYR A 1 185 ? 22.843 8.168 -27.520 1.00 73.12 185 TYR A CA 1
ATOM 1516 C C . TYR A 1 185 ? 22.666 9.508 -28.247 1.00 73.12 185 TYR A C 1
ATOM 1518 O O . TYR A 1 185 ? 23.608 10.295 -28.334 1.00 73.12 185 TYR A O 1
ATOM 1526 N N . LYS A 1 186 ? 21.439 9.814 -28.693 1.00 75.38 186 LYS A N 1
ATOM 1527 C CA . LYS A 1 186 ? 21.121 11.089 -29.355 1.00 75.38 186 LYS A CA 1
ATOM 1528 C C . LYS A 1 186 ? 21.376 12.304 -28.459 1.00 75.38 186 LYS A C 1
ATOM 1530 O O . LYS A 1 186 ? 21.853 13.319 -28.955 1.00 75.38 186 LYS A O 1
ATOM 1535 N N . PHE A 1 187 ? 21.063 12.212 -27.165 1.00 78.00 187 PHE A N 1
ATOM 1536 C CA . PHE A 1 187 ? 21.147 13.350 -26.243 1.00 78.00 187 PHE A CA 1
ATOM 1537 C C . PHE A 1 187 ? 22.503 13.517 -25.554 1.00 78.00 187 PHE A C 1
ATOM 1539 O O . PHE A 1 187 ? 22.834 14.630 -25.159 1.00 78.00 187 PHE A O 1
ATOM 1546 N N . THR A 1 188 ? 23.280 12.448 -25.358 1.00 75.50 188 THR A N 1
ATOM 1547 C CA . THR A 1 188 ? 24.516 12.528 -24.565 1.00 75.50 188 THR A CA 1
ATOM 1548 C C . THR A 1 188 ? 25.777 12.754 -25.392 1.00 75.50 188 THR A C 1
ATOM 1550 O O . THR A 1 188 ? 26.814 12.997 -24.790 1.00 75.50 188 THR A O 1
ATOM 1553 N N . HIS A 1 189 ? 25.732 12.681 -26.730 1.00 67.81 189 HIS A N 1
ATOM 1554 C CA . HIS A 1 189 ? 26.899 12.802 -27.634 1.00 67.81 189 HIS A CA 1
ATOM 1555 C C . HIS A 1 189 ? 28.088 11.860 -27.320 1.00 67.81 189 HIS A C 1
ATOM 1557 O O . HIS A 1 189 ? 29.131 11.937 -27.964 1.00 67.81 189 HIS A O 1
ATOM 1563 N N . TYR A 1 190 ? 27.939 10.942 -26.362 1.00 69.75 190 TYR A N 1
ATOM 1564 C CA . TYR A 1 190 ? 28.897 9.887 -26.049 1.00 69.75 190 TYR A CA 1
ATOM 1565 C C . TYR A 1 190 ? 28.548 8.627 -26.848 1.00 69.75 190 TYR A C 1
ATOM 1567 O O . TYR A 1 190 ? 27.370 8.344 -27.070 1.00 69.75 190 TYR A O 1
ATOM 1575 N N . ASN A 1 191 ? 29.562 7.830 -27.213 1.00 64.56 191 ASN A N 1
ATOM 1576 C CA . ASN A 1 191 ? 29.389 6.499 -27.807 1.00 64.56 191 ASN A CA 1
ATOM 1577 C C . ASN A 1 191 ? 28.764 5.526 -26.792 1.00 64.56 191 ASN A C 1
ATOM 1579 O O . ASN A 1 191 ? 29.442 4.706 -26.180 1.00 64.56 191 ASN A O 1
ATOM 1583 N N . VAL A 1 192 ? 27.457 5.648 -26.575 1.00 68.69 192 VAL A N 1
ATOM 1584 C CA . VAL A 1 192 ? 26.659 4.651 -25.865 1.00 68.69 192 VAL A CA 1
ATOM 1585 C C . VAL A 1 192 ? 26.362 3.531 -26.852 1.00 68.69 192 VAL A C 1
ATOM 1587 O O . VAL A 1 192 ? 25.746 3.774 -27.888 1.00 68.69 192 VAL A O 1
ATOM 1590 N N . GLU A 1 193 ? 26.786 2.306 -26.542 1.00 69.44 193 GLU A N 1
ATOM 1591 C CA . GLU A 1 193 ? 26.359 1.137 -27.308 1.00 69.44 193 GLU A CA 1
ATOM 1592 C C . GLU A 1 193 ? 24.828 1.084 -27.327 1.00 69.44 193 GLU A C 1
ATOM 1594 O O . GLU A 1 193 ? 24.178 1.029 -26.281 1.00 69.44 193 GLU A O 1
ATOM 1599 N N . ALA A 1 194 ? 24.244 1.082 -28.525 1.00 68.81 194 ALA A N 1
ATOM 1600 C CA . ALA A 1 194 ? 22.799 1.013 -28.708 1.00 68.81 194 ALA A CA 1
ATOM 1601 C C . ALA A 1 194 ? 22.220 -0.370 -28.353 1.00 68.81 194 ALA A C 1
ATOM 1603 O O . ALA A 1 194 ? 21.064 -0.642 -28.657 1.00 68.81 194 ALA A O 1
ATOM 1604 N N . THR A 1 195 ? 22.996 -1.261 -27.733 1.00 75.69 195 THR A N 1
ATOM 1605 C CA . THR A 1 195 ? 22.594 -2.631 -27.422 1.00 75.69 195 THR A CA 1
ATOM 1606 C C . THR A 1 195 ? 21.500 -2.665 -26.353 1.00 75.69 195 THR A C 1
ATOM 1608 O O . THR A 1 195 ? 21.559 -1.983 -25.325 1.00 75.69 195 THR A O 1
ATOM 1611 N N . CYS A 1 196 ? 20.469 -3.482 -26.581 1.00 76.69 196 CYS A N 1
ATOM 1612 C CA . CYS A 1 196 ? 19.365 -3.601 -25.632 1.00 76.69 196 CYS A CA 1
ATOM 1613 C C . CYS A 1 196 ? 19.831 -4.209 -24.305 1.00 76.69 196 CYS A C 1
ATOM 1615 O O . CYS A 1 196 ? 20.392 -5.305 -24.252 1.00 76.69 196 CYS A O 1
ATOM 1617 N N . GLN A 1 197 ? 19.523 -3.530 -23.200 1.00 79.06 197 GLN A N 1
ATOM 1618 C CA . GLN A 1 197 ? 19.978 -3.944 -21.869 1.00 79.06 197 GLN A CA 1
ATOM 1619 C C . GLN A 1 197 ? 19.179 -5.117 -21.275 1.00 79.06 197 GLN A C 1
ATOM 1621 O O . GLN A 1 197 ? 19.536 -5.624 -20.211 1.00 79.06 197 GLN A O 1
ATOM 1626 N N . LEU A 1 198 ? 18.094 -5.540 -21.932 1.00 79.06 198 LEU A N 1
ATOM 1627 C CA . LEU A 1 198 ? 17.283 -6.688 -21.518 1.00 79.06 198 LEU A CA 1
ATOM 1628 C C . LEU A 1 198 ? 17.762 -8.004 -22.134 1.00 79.06 198 LEU A C 1
ATOM 1630 O O . LEU A 1 198 ? 17.822 -9.011 -21.427 1.00 79.06 198 LEU A O 1
ATOM 1634 N N . CYS A 1 199 ? 18.075 -8.009 -23.430 1.00 76.50 199 CYS A N 1
ATOM 1635 C CA . CYS A 1 199 ? 18.471 -9.213 -24.166 1.00 76.50 199 CYS A CA 1
ATOM 1636 C C . CYS A 1 199 ? 19.963 -9.261 -24.515 1.00 76.50 199 CYS A C 1
ATOM 1638 O O . CYS A 1 199 ? 20.448 -10.326 -24.881 1.00 76.50 199 CYS A O 1
ATOM 1640 N N . CYS A 1 200 ? 20.688 -8.142 -24.393 1.00 73.31 200 CYS A N 1
ATOM 1641 C CA . CYS A 1 200 ? 22.089 -8.004 -24.807 1.00 73.31 200 CYS A CA 1
ATOM 1642 C C . CYS A 1 200 ? 22.338 -8.398 -26.274 1.00 73.31 200 CYS A C 1
ATOM 1644 O O . CYS A 1 200 ? 23.459 -8.735 -26.644 1.00 73.31 200 CYS A O 1
ATOM 1646 N N . SER A 1 201 ? 21.300 -8.358 -27.114 1.00 70.12 201 SER A N 1
ATOM 1647 C CA . SER A 1 201 ? 21.355 -8.780 -28.511 1.00 70.12 201 SER A CA 1
ATOM 1648 C C . SER A 1 201 ? 20.651 -7.754 -29.404 1.00 70.12 201 SER A C 1
ATOM 1650 O O . SER A 1 201 ? 19.427 -7.631 -29.357 1.00 70.12 201 SER A O 1
ATOM 1652 N N . GLY A 1 202 ? 21.420 -7.046 -30.234 1.00 69.88 202 GLY A N 1
ATOM 1653 C CA . GLY A 1 202 ? 20.916 -6.082 -31.220 1.00 69.88 202 GLY A CA 1
ATOM 1654 C C . GLY A 1 202 ? 20.625 -4.677 -30.676 1.00 69.88 202 GLY A C 1
ATOM 1655 O O . GLY A 1 202 ? 20.642 -4.443 -29.465 1.00 69.88 202 GLY A O 1
ATOM 1656 N N . ASN A 1 203 ? 20.370 -3.747 -31.602 1.00 68.31 203 ASN A N 1
ATOM 1657 C CA . ASN A 1 203 ? 20.066 -2.350 -31.295 1.00 68.31 203 ASN A CA 1
ATOM 1658 C C . ASN A 1 203 ? 18.675 -2.196 -30.657 1.00 68.31 203 ASN A C 1
ATOM 1660 O O . ASN A 1 203 ? 17.699 -2.821 -31.078 1.00 68.31 203 ASN A O 1
ATOM 1664 N N . GLU A 1 204 ? 18.594 -1.348 -29.637 1.00 69.06 204 GLU A N 1
ATOM 1665 C CA . GLU A 1 204 ? 17.389 -0.986 -28.897 1.00 69.06 204 GLU A CA 1
ATOM 1666 C C . GLU A 1 204 ? 16.589 0.071 -29.670 1.00 69.06 204 GLU A C 1
ATOM 1668 O O . GLU A 1 204 ? 16.562 1.244 -29.303 1.00 69.06 204 GLU A O 1
ATOM 1673 N N . ASP A 1 205 ? 15.941 -0.357 -30.755 1.00 60.84 205 ASP A N 1
ATOM 1674 C CA . ASP A 1 205 ? 15.013 0.481 -31.514 1.00 60.84 205 ASP A CA 1
ATOM 1675 C C . ASP A 1 205 ? 13.563 0.279 -31.043 1.00 60.84 205 ASP A C 1
ATOM 1677 O O . ASP A 1 205 ? 13.109 -0.840 -30.761 1.00 60.84 205 ASP A O 1
ATOM 1681 N N . VAL A 1 206 ? 12.817 1.391 -31.019 1.00 52.31 206 VAL A N 1
ATOM 1682 C CA . VAL A 1 206 ? 11.396 1.531 -30.632 1.00 52.31 206 VAL A CA 1
ATOM 1683 C C . VAL A 1 206 ? 10.484 0.512 -31.342 1.00 52.31 206 VAL A C 1
ATOM 1685 O O . VAL A 1 206 ? 9.395 0.213 -30.873 1.00 52.31 206 VAL A O 1
ATOM 1688 N N . THR A 1 207 ? 10.892 -0.074 -32.463 1.00 49.12 207 THR A N 1
ATOM 1689 C CA . THR A 1 207 ? 10.073 -1.025 -33.233 1.00 49.12 207 THR A CA 1
ATOM 1690 C C . THR A 1 207 ? 10.319 -2.502 -32.905 1.00 49.12 207 THR A C 1
ATOM 1692 O O . THR A 1 207 ? 9.503 -3.332 -33.292 1.00 49.12 207 THR A O 1
ATOM 1695 N N . LYS A 1 208 ? 11.381 -2.863 -32.163 1.00 44.75 208 LYS A N 1
ATOM 1696 C CA . LYS A 1 208 ? 11.678 -4.266 -31.777 1.00 44.75 208 LYS A CA 1
ATOM 1697 C C . LYS A 1 208 ? 11.779 -4.511 -30.272 1.00 44.75 208 LYS A C 1
ATOM 1699 O O . LYS A 1 208 ? 11.552 -5.638 -29.836 1.00 44.75 208 LYS A O 1
ATOM 1704 N N . ALA A 1 209 ? 12.064 -3.479 -29.477 1.00 45.72 209 ALA A N 1
ATOM 1705 C CA . ALA A 1 209 ? 12.014 -3.570 -28.015 1.00 45.72 209 ALA A CA 1
ATOM 1706 C C . ALA A 1 209 ? 10.572 -3.568 -27.466 1.00 45.72 209 ALA A C 1
ATOM 1708 O O . ALA A 1 209 ? 10.330 -3.917 -26.309 1.00 45.72 209 ALA A O 1
ATOM 1709 N N . ASN A 1 210 ? 9.605 -3.179 -28.296 1.00 57.03 210 ASN A N 1
ATOM 1710 C CA . ASN A 1 210 ? 8.293 -2.771 -27.837 1.00 57.03 210 ASN A CA 1
ATOM 1711 C C . ASN A 1 210 ? 7.256 -3.877 -27.961 1.00 57.03 210 ASN A C 1
ATOM 1713 O O . ASN A 1 210 ? 6.989 -4.399 -29.039 1.00 57.03 210 ASN A O 1
ATOM 1717 N N . ILE A 1 211 ? 6.627 -4.153 -26.820 1.00 52.34 211 ILE A N 1
ATOM 1718 C CA . ILE A 1 211 ? 5.329 -4.808 -26.678 1.00 52.34 211 ILE A CA 1
ATOM 1719 C C . ILE A 1 211 ? 5.342 -6.289 -27.053 1.00 52.34 211 ILE A C 1
ATOM 1721 O O . ILE A 1 211 ? 5.082 -7.092 -26.178 1.00 52.34 211 ILE A O 1
ATOM 1725 N N . GLU A 1 212 ? 5.750 -6.713 -28.246 1.00 46.56 212 GLU A N 1
ATOM 1726 C CA . GLU A 1 212 ? 5.650 -8.121 -28.644 1.00 46.56 212 GLU A CA 1
ATOM 1727 C C . GLU A 1 212 ? 6.633 -9.033 -27.888 1.00 46.56 212 GLU A C 1
ATOM 1729 O O . GLU A 1 212 ? 6.307 -10.180 -27.611 1.00 46.56 212 GLU A O 1
ATOM 1734 N N . GLN A 1 213 ? 7.820 -8.556 -27.490 1.00 51.56 213 GLN A N 1
ATOM 1735 C CA . GLN A 1 213 ? 8.741 -9.332 -26.640 1.00 51.56 213 GLN A CA 1
ATOM 1736 C C . GLN A 1 213 ? 8.340 -9.309 -25.159 1.00 51.56 213 GLN A C 1
ATOM 1738 O O . GLN A 1 213 ? 8.512 -10.314 -24.472 1.00 51.56 213 GLN A O 1
ATOM 1743 N N . LEU A 1 214 ? 7.752 -8.210 -24.678 1.00 52.03 214 LEU A N 1
ATOM 1744 C CA . LEU A 1 214 ? 7.166 -8.127 -23.335 1.00 52.03 214 LEU A CA 1
ATOM 1745 C C . LEU A 1 214 ? 5.895 -8.995 -23.244 1.00 52.03 214 LEU A C 1
ATOM 1747 O O . LEU A 1 214 ? 5.742 -9.761 -22.297 1.00 52.03 214 LEU A O 1
ATOM 1751 N N . GLU A 1 215 ? 5.052 -8.997 -24.277 1.00 49.47 215 GLU A N 1
ATOM 1752 C CA . GLU A 1 215 ? 3.864 -9.842 -24.434 1.00 49.47 215 GLU A CA 1
ATOM 1753 C C . GLU A 1 215 ? 4.212 -11.311 -24.699 1.00 49.47 215 GLU A C 1
ATOM 1755 O O . GLU A 1 215 ? 3.613 -12.190 -24.084 1.00 49.47 215 GLU A O 1
ATOM 1760 N N . LYS A 1 216 ? 5.190 -11.629 -25.564 1.00 49.97 216 LYS A N 1
ATOM 1761 C CA . LYS A 1 216 ? 5.682 -13.008 -25.764 1.00 49.97 216 LYS A CA 1
ATOM 1762 C C . LYS A 1 216 ? 6.305 -13.548 -24.477 1.00 49.97 216 LYS A C 1
ATOM 1764 O O . LYS A 1 216 ? 6.120 -14.725 -24.183 1.00 49.97 216 LYS A O 1
ATOM 1769 N N . PHE A 1 217 ? 6.977 -12.713 -23.678 1.00 45.47 217 PHE A N 1
ATOM 1770 C CA . PHE A 1 217 ? 7.472 -13.080 -22.346 1.00 45.47 217 PHE A CA 1
ATOM 1771 C C . PHE A 1 217 ? 6.327 -13.292 -21.338 1.00 45.47 217 PHE A C 1
ATOM 1773 O O . PHE A 1 217 ? 6.362 -14.273 -20.593 1.00 45.47 217 PHE A O 1
ATOM 1780 N N . HIS A 1 218 ? 5.271 -12.468 -21.358 1.00 44.22 218 HIS A N 1
ATOM 1781 C CA . HIS A 1 218 ? 4.046 -12.714 -20.581 1.00 44.22 218 HIS A CA 1
ATOM 1782 C C . HIS A 1 218 ? 3.351 -14.028 -20.993 1.00 44.22 218 HIS A C 1
ATOM 1784 O O . HIS A 1 218 ? 3.032 -14.845 -20.131 1.00 44.22 218 HIS A O 1
ATOM 1790 N N . ARG A 1 219 ? 3.211 -14.315 -22.297 1.00 44.19 219 ARG A N 1
ATOM 1791 C CA . ARG A 1 219 ? 2.612 -15.567 -22.810 1.00 44.19 219 ARG A CA 1
ATOM 1792 C C . ARG A 1 219 ? 3.460 -16.816 -22.537 1.00 44.19 219 ARG A C 1
ATOM 1794 O O . ARG A 1 219 ? 2.895 -17.901 -22.421 1.00 44.19 219 ARG A O 1
ATOM 1801 N N . LYS A 1 220 ? 4.793 -16.704 -22.444 1.00 42.62 220 LYS A N 1
ATOM 1802 C CA . LYS A 1 220 ? 5.684 -17.838 -22.118 1.00 42.62 220 LYS A CA 1
ATOM 1803 C C . LYS A 1 220 ? 5.698 -18.164 -20.622 1.00 42.62 220 LYS A C 1
ATOM 1805 O O . LYS A 1 220 ? 5.730 -19.340 -20.280 1.00 42.62 220 LYS A O 1
ATOM 1810 N N . ASN A 1 221 ? 5.617 -17.163 -19.741 1.00 41.59 221 ASN A N 1
ATOM 1811 C CA . ASN A 1 221 ? 5.624 -17.385 -18.288 1.00 41.59 221 ASN A CA 1
ATOM 1812 C C . ASN A 1 221 ? 4.263 -17.810 -17.711 1.00 41.59 221 ASN A C 1
ATOM 1814 O O . ASN A 1 221 ? 4.232 -18.450 -16.665 1.00 41.59 221 ASN A O 1
ATOM 1818 N N . LEU A 1 222 ? 3.154 -17.554 -18.412 1.00 40.25 222 LEU A N 1
ATOM 1819 C CA . LEU A 1 222 ? 1.830 -18.085 -18.050 1.00 40.25 222 LEU A CA 1
ATOM 1820 C C . LEU A 1 222 ? 1.670 -19.594 -18.331 1.00 40.25 222 LEU A C 1
ATOM 1822 O O . LEU A 1 222 ? 0.745 -20.211 -17.820 1.00 40.25 222 LEU A O 1
ATOM 1826 N N . ARG A 1 223 ? 2.576 -20.225 -19.095 1.00 39.06 223 ARG A N 1
ATOM 1827 C CA . ARG A 1 223 ? 2.547 -21.685 -19.346 1.00 39.06 223 ARG A CA 1
ATOM 1828 C C . ARG A 1 223 ? 3.227 -22.522 -18.256 1.00 39.06 223 ARG A C 1
ATOM 1830 O O . ARG A 1 223 ? 3.201 -23.744 -18.336 1.00 39.06 223 ARG A O 1
ATOM 1837 N N . HIS A 1 224 ? 3.828 -21.890 -17.248 1.00 39.47 224 HIS A N 1
ATOM 1838 C CA . HIS A 1 224 ? 4.459 -22.576 -16.112 1.00 39.47 224 HIS A CA 1
ATOM 1839 C C . HIS A 1 224 ? 3.675 -22.439 -14.800 1.00 39.47 224 HIS A C 1
ATOM 1841 O O . HIS A 1 224 ? 4.186 -22.782 -13.739 1.00 39.47 224 HIS A O 1
ATOM 1847 N N . ILE A 1 225 ? 2.425 -21.976 -14.880 1.00 36.62 225 ILE A N 1
ATOM 1848 C CA . ILE A 1 225 ? 1.476 -21.938 -13.765 1.00 36.62 225 ILE A CA 1
ATOM 1849 C C . ILE A 1 225 ? 0.188 -22.628 -14.236 1.00 36.62 225 ILE A C 1
ATOM 1851 O O . ILE A 1 225 ? -0.837 -21.993 -14.451 1.00 36.62 225 ILE A O 1
ATOM 1855 N N . GLN A 1 226 ? 0.254 -23.939 -14.469 1.00 30.23 226 GLN A N 1
ATOM 1856 C CA . GLN A 1 226 ? -0.928 -24.788 -14.314 1.00 30.23 226 GLN A CA 1
ATOM 1857 C C . GLN A 1 226 ? -0.793 -25.498 -12.963 1.00 30.23 226 GLN A C 1
ATOM 1859 O O . GLN A 1 226 ? 0.307 -25.970 -12.659 1.00 30.23 226 GLN A O 1
ATOM 1864 N N . PRO A 1 227 ? -1.847 -25.531 -12.131 1.00 37.34 227 PRO A N 1
ATOM 1865 C CA . PRO A 1 227 ? -1.818 -26.309 -10.906 1.00 37.34 227 PRO A CA 1
ATOM 1866 C C . PRO A 1 227 ? -1.755 -27.795 -11.279 1.00 37.34 227 PRO A C 1
ATOM 1868 O O . PRO A 1 227 ? -2.522 -28.251 -12.128 1.00 37.34 227 PRO A O 1
ATOM 1871 N N . VAL A 1 228 ? -0.807 -28.508 -10.669 1.00 39.59 228 VAL A N 1
ATOM 1872 C CA . VAL A 1 228 ? -0.901 -29.964 -10.490 1.00 39.59 228 VAL A CA 1
ATOM 1873 C C . VAL A 1 228 ? -1.996 -30.235 -9.470 1.00 39.59 228 VAL A C 1
ATOM 1875 O O . VAL A 1 228 ? -2.040 -29.474 -8.474 1.00 39.59 228 VAL A O 1
#

Organism: Mytilus coruscus (NCBI:txid42192)

Sequence (228 aa):
MTKANIEQLEKFHRKNLRHIQSLPERTSNAAVLLLIEALPIEAEIHKRCLSLLLSLLNCGNDKIHQILTRQITTNFDNNKSFFTRIMDILEMYGLPSITQLQKSTPKKEHWKNTIKVKVDKFWYEKTLADVENKSSLTFLNTSNLEPNKPHHVWNVKQLPRFELRKAIIKARVMTGTYILQADKYKFTHYNVEATCQLCCSGNEDVTKANIEQLEKFHRKNLRHIQPV

Radius of gyration: 23.46 Å; chains: 1; bounding box: 51×48×68 Å